Protein AF-A0A9P0AH12-F1 (afdb_monomer)

Nearest PDB structures (foldseek):
  1prx-assembly1_A  TM=8.964E-01  e=7.691E-25  Homo sapiens
  7kuu-assembly1_B  TM=9.423E-01  e=8.073E-22  Pseudomonas aeruginosa UCBPP-PA14
  5ykj-assembly1_A  TM=9.014E-01  e=8.568E-22  Saccharomyces cerevisiae S288C
  5ovq-assembly1_L  TM=7.777E-01  e=2.124E-20  Aquifex aeolicus VF5
  6q5v-assembly1_A  TM=8.532E-01  e=6.295E-19  Saccharolobus islandicus REY15A

Sequence (276 aa):
MRLEAIIPDFPANTTHGPINFYDFAGDSWVVLFSHPADFTPVCTTELGRMAVHLPEFEKRNVKLLALSCDKLETHTDWVNLLGSELPHKISAVDTPRARGKTPVVGGVNMLHKMIVDVMLCRVRRINNAFYFSNKDIKSYCQDIPGEFPYPIISDESRELAVKLDMLNEADRENPDTAMTVRALYVISPDKRLRLSMVYPTSTGRNVDELLRVIDSLQLHDRLKVIATPANWVPGDKVMILPTVTDEQIQELFPEGAVDSVSMPSGKCYVRTTTKY

Solvent-accessible surface area (backbone atoms only — not comparable to full-atom values): 16500 Å² total; per-residue (Å²): 118,59,76,69,39,68,60,76,75,47,77,45,48,30,69,78,46,76,42,42,48,58,74,71,39,47,85,25,27,33,40,42,32,34,33,50,51,81,100,35,74,64,47,40,53,50,56,33,53,52,51,57,43,40,68,66,35,49,79,67,48,34,45,64,36,39,34,30,47,48,51,56,67,57,52,36,44,39,48,40,64,89,78,78,85,73,96,71,92,76,82,82,80,89,79,86,84,84,87,82,88,82,88,90,83,88,88,89,55,88,71,58,54,59,57,47,51,61,50,48,68,65,62,77,70,77,82,68,87,71,73,76,74,50,39,55,31,48,72,73,34,71,75,48,74,87,58,67,84,59,40,40,34,35,31,66,82,39,58,60,40,60,76,57,59,28,45,38,84,92,33,62,88,38,84,91,70,46,38,30,27,35,28,36,37,37,26,41,47,87,37,22,29,73,44,78,47,78,34,58,86,90,50,79,84,60,67,67,58,52,53,47,51,50,53,48,54,55,48,30,72,75,41,76,59,43,44,74,50,90,92,55,53,96,84,52,62,30,32,42,41,76,88,62,50,73,68,56,45,63,76,74,34,63,90,88,46,65,50,74,43,78,41,99,84,75,48,72,58,5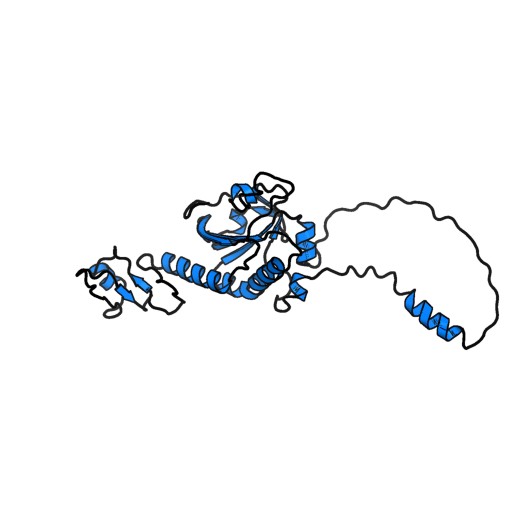4,30,33,33,71,78,125

Foldseek 3Di:
DDFQDFDDWDWFQKLVGIDTPLVVCAQAKEKEWEAFDFPDDLVLVQLLVCLLCVVLCVVLRYAYEYEKQDDNVSVCLRQPDDDDPDPDDDDDDDDDDDDDDDDDDDDDDPVVVVVVCVVVVVVVPPPPPPPPSNNPSCVVNVSRPDGSDHIYTHNNVCPSVVVVVQWDPVCSPPSVNTIGFGKIFTAGSSRTGRDIDTDGNPDHDDVVVVSQVSCQSVVCVVPVQWHADPPDGQQDKIFGAQPQDPVNCPVPDPPPQKDWDQDPVRDTRRIIGSGD

Organism: Bemisia tabaci (NCBI:txid7038)

Structure (mmCIF, N/CA/C/O backbone):
data_AF-A0A9P0AH12-F1
#
_entry.id   AF-A0A9P0AH12-F1
#
loop_
_atom_site.group_PDB
_atom_site.id
_atom_site.type_symbol
_atom_site.label_atom_id
_atom_site.label_alt_id
_atom_site.label_comp_id
_atom_site.label_asym_id
_atom_site.label_entity_id
_atom_site.label_seq_id
_atom_site.pdbx_PDB_ins_code
_atom_site.Cartn_x
_atom_site.Cartn_y
_atom_site.Cartn_z
_atom_site.occupancy
_atom_site.B_iso_or_equiv
_atom_site.auth_seq_id
_atom_site.auth_comp_id
_atom_site.auth_asym_id
_atom_site.auth_atom_id
_atom_site.pdbx_PDB_model_num
ATOM 1 N N . MET A 1 1 ? -4.262 8.622 -9.187 1.00 86.06 1 MET A N 1
ATOM 2 C CA . MET A 1 1 ? -5.498 7.868 -8.792 1.00 86.06 1 MET A CA 1
ATOM 3 C C . MET A 1 1 ? -6.127 8.422 -7.504 1.00 86.06 1 MET A C 1
ATOM 5 O O . MET A 1 1 ? -5.416 9.025 -6.712 1.00 86.06 1 MET A O 1
ATOM 9 N N . ARG A 1 2 ? -7.443 8.247 -7.273 1.00 93.62 2 ARG A N 1
ATOM 10 C CA . ARG A 1 2 ? -8.143 8.719 -6.048 1.00 93.62 2 ARG A CA 1
ATOM 11 C C . ARG A 1 2 ? -8.411 7.573 -5.066 1.00 93.62 2 ARG A C 1
ATOM 13 O O . ARG A 1 2 ? -8.631 6.450 -5.508 1.00 93.62 2 ARG A O 1
ATOM 20 N N . LEU A 1 3 ? -8.440 7.867 -3.763 1.00 96.00 3 LEU A N 1
ATOM 21 C CA . LEU A 1 3 ? -8.823 6.891 -2.733 1.00 96.00 3 LEU A CA 1
ATOM 22 C C . LEU A 1 3 ? -10.212 6.300 -3.012 1.00 96.00 3 LEU A C 1
ATOM 24 O O . LEU A 1 3 ? -11.079 6.973 -3.571 1.00 96.00 3 LEU A O 1
ATOM 28 N N . GLU A 1 4 ? -10.391 5.038 -2.630 1.00 96.12 4 GLU A N 1
ATOM 29 C CA . GLU A 1 4 ? -11.584 4.205 -2.834 1.00 96.12 4 GLU A CA 1
ATOM 30 C C . GLU A 1 4 ? -11.935 3.897 -4.301 1.00 96.12 4 GLU A C 1
ATOM 32 O O . GLU A 1 4 ? -12.879 3.143 -4.571 1.00 96.12 4 GLU A O 1
ATOM 37 N N . ALA A 1 5 ? -11.161 4.413 -5.264 1.00 97.44 5 ALA A N 1
ATOM 38 C CA . ALA A 1 5 ? -11.272 4.009 -6.658 1.00 97.44 5 ALA A CA 1
ATOM 39 C C . ALA A 1 5 ? -10.910 2.527 -6.809 1.00 97.44 5 ALA A C 1
ATOM 41 O O . ALA A 1 5 ? -9.953 2.041 -6.203 1.00 97.44 5 ALA A O 1
ATOM 42 N N . ILE A 1 6 ? -11.670 1.821 -7.645 1.00 97.62 6 ILE A N 1
ATOM 43 C CA . ILE A 1 6 ? -11.373 0.435 -8.003 1.00 97.62 6 ILE A CA 1
ATOM 44 C C . ILE A 1 6 ? -10.182 0.446 -8.959 1.00 97.62 6 ILE A C 1
ATOM 46 O O . ILE A 1 6 ? -10.214 1.113 -9.996 1.00 97.62 6 ILE A O 1
ATOM 50 N N . ILE A 1 7 ? -9.132 -0.289 -8.605 1.00 97.25 7 ILE A N 1
ATOM 51 C CA . ILE A 1 7 ? -7.998 -0.532 -9.485 1.00 97.25 7 ILE A CA 1
ATOM 52 C C . ILE A 1 7 ? -8.497 -1.409 -10.634 1.00 97.25 7 ILE A C 1
ATOM 54 O O . ILE A 1 7 ? -9.089 -2.460 -10.376 1.00 97.25 7 ILE A O 1
ATOM 58 N N . PRO A 1 8 ? -8.320 -0.983 -11.893 1.00 96.31 8 PRO A N 1
ATOM 59 C CA . PRO A 1 8 ? -8.768 -1.766 -13.032 1.00 96.31 8 PRO A CA 1
ATOM 60 C C . PRO A 1 8 ? -8.006 -3.088 -13.077 1.00 96.31 8 PRO A C 1
ATOM 62 O O . PRO A 1 8 ? -6.823 -3.121 -12.751 1.00 96.31 8 PRO A O 1
ATOM 65 N N . ASP A 1 9 ? -8.662 -4.156 -13.519 1.00 97.81 9 ASP A N 1
ATOM 66 C CA . ASP A 1 9 ? -7.934 -5.375 -13.850 1.00 97.81 9 ASP A CA 1
ATOM 67 C C . ASP A 1 9 ? -7.037 -5.128 -15.074 1.00 97.81 9 ASP A C 1
ATOM 69 O O . ASP A 1 9 ? -7.343 -4.294 -15.944 1.00 97.81 9 ASP A O 1
ATOM 73 N N . PHE A 1 10 ? -5.899 -5.809 -15.113 1.00 97.75 10 PHE A N 1
ATOM 74 C CA . PHE A 1 10 ? -4.948 -5.709 -16.211 1.00 97.75 10 PHE A CA 1
ATOM 75 C C . PHE A 1 10 ? -4.096 -6.976 -16.331 1.00 97.75 10 PHE A C 1
ATOM 77 O O . PHE A 1 10 ? -3.691 -7.537 -15.309 1.00 97.75 10 PHE A O 1
ATOM 84 N N . PRO A 1 11 ? -3.778 -7.400 -17.566 1.00 97.81 11 PRO A N 1
ATOM 85 C CA . PRO A 1 11 ? -2.718 -8.363 -17.799 1.00 97.81 11 PRO A CA 1
ATOM 86 C C . PRO A 1 11 ? -1.350 -7.678 -17.671 1.00 97.81 11 PRO A C 1
ATOM 88 O O . PRO A 1 11 ? -1.192 -6.519 -18.055 1.00 97.81 11 PRO A O 1
ATOM 91 N N . ALA A 1 12 ? -0.349 -8.393 -17.163 1.00 96.94 12 ALA A N 1
ATOM 92 C CA . ALA A 1 12 ? 1.031 -7.917 -17.113 1.00 96.94 12 ALA A CA 1
ATOM 93 C C . ALA A 1 12 ? 2.027 -9.076 -17.211 1.00 96.94 12 ALA A C 1
ATOM 95 O O . ALA A 1 12 ? 1.809 -10.146 -16.641 1.00 96.94 12 ALA A O 1
ATOM 96 N N . ASN A 1 13 ? 3.150 -8.845 -17.891 1.00 97.62 13 ASN A N 1
ATOM 97 C CA . ASN A 1 13 ? 4.291 -9.754 -17.850 1.00 97.62 13 ASN A CA 1
ATOM 98 C C . ASN A 1 13 ? 5.149 -9.427 -16.629 1.00 97.62 13 ASN A C 1
ATOM 100 O O . ASN A 1 13 ? 5.475 -8.262 -16.394 1.00 97.62 13 ASN A O 1
ATOM 104 N N . THR A 1 14 ? 5.528 -10.449 -15.861 1.00 97.56 14 THR A N 1
ATOM 105 C CA . THR A 1 14 ? 6.353 -10.272 -14.662 1.00 97.56 14 THR A CA 1
ATOM 106 C C . THR A 1 14 ? 7.517 -11.247 -14.624 1.00 97.56 14 THR A C 1
ATOM 108 O O . THR A 1 14 ? 7.515 -12.264 -15.320 1.00 97.56 14 THR A O 1
ATOM 111 N N . THR A 1 15 ? 8.486 -10.982 -13.749 1.00 94.94 15 THR A N 1
ATOM 112 C CA . THR A 1 15 ? 9.601 -11.904 -13.467 1.00 94.94 15 THR A CA 1
ATOM 113 C C . THR A 1 15 ? 9.152 -13.293 -12.998 1.00 94.94 15 THR A C 1
ATOM 115 O O . THR A 1 15 ? 9.929 -14.235 -13.081 1.00 94.94 15 THR A O 1
ATOM 118 N N . HIS A 1 16 ? 7.909 -13.449 -12.530 1.00 94.25 16 HIS A N 1
ATOM 119 C CA . HIS A 1 16 ? 7.338 -14.730 -12.090 1.00 94.25 16 HIS A CA 1
ATOM 120 C C . HIS A 1 16 ? 6.346 -15.318 -13.113 1.00 94.25 16 HIS A C 1
ATOM 122 O O . HIS A 1 16 ? 5.578 -16.223 -12.792 1.00 94.25 16 HIS A O 1
ATOM 128 N N . GLY A 1 17 ? 6.354 -14.809 -14.348 1.00 95.44 17 GLY A N 1
ATOM 129 C CA . GLY A 1 17 ? 5.416 -15.177 -15.407 1.00 95.44 17 GLY A CA 1
ATOM 130 C C . GLY A 1 17 ? 4.282 -14.160 -15.597 1.00 95.44 17 GLY A C 1
ATOM 131 O O . GLY A 1 17 ? 4.208 -13.152 -14.885 1.00 95.44 17 GLY A O 1
ATOM 132 N N . PRO A 1 18 ? 3.416 -14.373 -16.600 1.00 97.31 18 PRO A N 1
ATOM 133 C CA . PRO A 1 18 ? 2.286 -13.492 -16.868 1.00 97.31 18 PRO A CA 1
ATOM 134 C C . PRO A 1 18 ? 1.220 -13.598 -15.770 1.00 97.31 18 PRO A C 1
ATOM 136 O O . PRO A 1 18 ? 0.948 -14.685 -15.259 1.00 97.31 18 PRO A O 1
ATOM 139 N N . ILE A 1 19 ? 0.584 -12.473 -15.444 1.00 98.00 19 ILE A N 1
ATOM 140 C CA . ILE A 1 19 ? -0.503 -12.383 -14.461 1.00 98.00 19 ILE A CA 1
ATOM 141 C C . ILE A 1 19 ? -1.690 -11.600 -15.029 1.00 98.00 19 ILE A C 1
ATOM 143 O O . ILE A 1 19 ? -1.499 -10.719 -15.864 1.00 98.00 19 ILE A O 1
ATOM 147 N N . ASN A 1 20 ? -2.892 -11.860 -14.508 1.00 98.38 20 ASN A N 1
ATOM 148 C CA . ASN A 1 20 ? -3.944 -10.845 -14.412 1.00 98.38 20 ASN A CA 1
ATOM 149 C C . ASN A 1 20 ? -3.954 -10.303 -12.983 1.00 98.38 20 ASN A C 1
ATOM 151 O O . ASN A 1 20 ? -3.806 -11.071 -12.027 1.00 98.38 20 ASN A O 1
ATOM 155 N N . PHE A 1 21 ? -4.122 -8.994 -12.824 1.00 98.50 21 PHE A N 1
ATOM 156 C CA . PHE A 1 21 ? -4.032 -8.343 -11.521 1.00 98.50 21 PHE A CA 1
ATOM 157 C C . PHE A 1 21 ? -5.043 -8.901 -10.510 1.00 98.50 21 PHE A C 1
ATOM 159 O O . PHE A 1 21 ? -4.685 -9.131 -9.352 1.00 98.50 21 PHE A O 1
ATOM 166 N N . TYR A 1 22 ? -6.286 -9.159 -10.921 1.00 98.56 22 TYR A N 1
ATOM 167 C CA . TYR A 1 22 ? -7.314 -9.657 -10.001 1.00 98.56 22 TYR A CA 1
ATOM 168 C C . TYR A 1 22 ? -7.043 -11.085 -9.535 1.00 98.56 22 TYR A C 1
ATOM 170 O O . TYR A 1 22 ? -7.175 -11.349 -8.337 1.00 98.56 22 TYR A O 1
ATOM 178 N N . ASP A 1 23 ? -6.598 -11.957 -10.441 1.00 98.44 23 ASP A N 1
ATOM 179 C CA . ASP A 1 23 ? -6.199 -13.333 -10.126 1.00 98.44 23 ASP A CA 1
ATOM 180 C C . ASP A 1 23 ? -4.978 -13.350 -9.196 1.00 98.44 23 ASP A C 1
ATOM 182 O O . ASP A 1 23 ? -4.957 -14.064 -8.191 1.00 98.44 23 ASP A O 1
ATOM 186 N N . PHE A 1 24 ? -3.977 -12.509 -9.484 1.00 98.50 24 PHE A N 1
ATOM 187 C CA . PHE A 1 24 ? -2.798 -12.345 -8.634 1.00 98.50 24 PHE A CA 1
ATOM 188 C C . PHE A 1 24 ? -3.176 -11.865 -7.232 1.00 98.50 24 PHE A C 1
ATOM 190 O O . PHE A 1 24 ? -2.699 -12.421 -6.239 1.00 98.50 24 PHE A O 1
ATOM 197 N N . ALA A 1 25 ? -4.034 -10.849 -7.131 1.00 98.44 25 ALA A N 1
ATOM 198 C CA . ALA A 1 25 ? -4.469 -10.301 -5.855 1.00 98.44 25 ALA A CA 1
ATOM 199 C C . ALA A 1 25 ? -5.272 -11.337 -5.050 1.00 98.44 25 ALA A C 1
ATOM 201 O O . ALA A 1 25 ? -4.949 -11.595 -3.887 1.00 98.44 25 ALA A O 1
ATOM 202 N N . GLY A 1 26 ? -6.267 -11.986 -5.665 1.00 98.25 26 GLY A N 1
ATOM 203 C CA . GLY A 1 26 ? -7.202 -12.874 -4.968 1.00 98.25 26 GLY A CA 1
ATOM 204 C C . GLY A 1 26 ? -7.881 -12.154 -3.798 1.00 98.25 26 GLY A C 1
ATOM 205 O O . GLY A 1 26 ? -8.283 -10.997 -3.940 1.00 98.25 26 GLY A O 1
ATOM 206 N N . ASP A 1 27 ? -7.935 -12.806 -2.636 1.00 97.94 27 ASP A N 1
ATOM 207 C CA . ASP A 1 27 ? -8.468 -12.238 -1.384 1.00 97.94 27 ASP A CA 1
ATOM 208 C C . ASP A 1 27 ? -7.391 -11.556 -0.513 1.00 97.94 27 ASP A C 1
ATOM 210 O O . ASP A 1 27 ? -7.612 -11.257 0.665 1.00 97.94 27 ASP A O 1
ATOM 214 N N . SER A 1 28 ? -6.198 -11.326 -1.065 1.00 98.56 28 SER A N 1
ATOM 215 C CA . SER A 1 28 ? -5.107 -10.634 -0.378 1.00 98.56 28 SER A CA 1
ATOM 216 C C . SER A 1 28 ? -5.163 -9.128 -0.612 1.00 98.56 28 SER A C 1
ATOM 218 O O . SER A 1 28 ? -5.642 -8.640 -1.637 1.00 98.56 28 SER A O 1
ATOM 220 N N . TRP A 1 29 ? -4.607 -8.382 0.336 1.00 98.81 29 TRP A N 1
ATOM 221 C CA . TRP A 1 29 ? -4.177 -7.013 0.082 1.00 98.81 29 TRP A CA 1
ATOM 222 C C . TRP A 1 29 ? -2.998 -7.021 -0.891 1.00 98.81 29 TRP A C 1
ATOM 224 O O . TRP A 1 29 ? -2.224 -7.979 -0.927 1.00 98.81 29 TRP A O 1
ATOM 234 N N . VAL A 1 30 ? -2.822 -5.945 -1.654 1.00 98.81 30 VAL A N 1
ATOM 235 C CA . VAL A 1 30 ? -1.674 -5.782 -2.552 1.00 98.81 30 VAL A CA 1
ATOM 236 C C . VAL A 1 30 ? -1.012 -4.436 -2.311 1.00 98.81 30 VAL A C 1
ATOM 238 O O . VAL A 1 30 ? -1.672 -3.400 -2.328 1.00 98.81 30 VAL A O 1
ATOM 241 N N . VAL A 1 31 ? 0.304 -4.444 -2.128 1.00 98.75 31 VAL A N 1
ATOM 242 C CA . VAL A 1 31 ? 1.132 -3.250 -2.291 1.00 98.75 31 VAL A CA 1
ATOM 243 C C . VAL A 1 31 ? 1.699 -3.282 -3.702 1.00 98.75 31 VAL A C 1
ATOM 245 O O . VAL A 1 31 ? 2.608 -4.059 -3.994 1.00 98.75 31 VAL A O 1
ATOM 248 N N . LEU A 1 32 ? 1.153 -2.431 -4.565 1.00 98.56 32 LEU A N 1
ATOM 249 C CA . LEU A 1 32 ? 1.677 -2.183 -5.903 1.00 98.56 32 LEU A CA 1
ATOM 250 C C . LEU A 1 32 ? 2.574 -0.950 -5.846 1.00 98.56 32 LEU A C 1
ATOM 252 O O . LEU A 1 32 ? 2.118 0.122 -5.450 1.00 98.56 32 LEU A O 1
ATOM 256 N N . PHE A 1 33 ? 3.838 -1.074 -6.230 1.00 98.19 33 PHE A N 1
ATOM 257 C CA . PHE A 1 33 ? 4.780 0.033 -6.130 1.00 98.19 33 PHE A CA 1
ATOM 258 C C . PHE A 1 33 ? 5.700 0.111 -7.340 1.00 98.19 33 PHE A C 1
ATOM 260 O O . PHE A 1 33 ? 6.197 -0.902 -7.818 1.00 98.19 33 PHE A O 1
ATOM 267 N N . SER A 1 34 ? 5.954 1.325 -7.817 1.00 97.12 34 SER A N 1
ATOM 268 C CA . SER A 1 34 ? 6.846 1.552 -8.945 1.00 97.12 34 SER A CA 1
ATOM 269 C C . SER A 1 34 ? 8.250 1.953 -8.502 1.00 97.12 34 SER A C 1
ATOM 271 O O . SER A 1 34 ? 8.461 2.452 -7.384 1.00 97.12 34 SER A O 1
ATOM 273 N N . HIS A 1 35 ? 9.232 1.753 -9.374 1.00 94.81 35 HIS A N 1
ATOM 274 C CA . HIS A 1 35 ? 10.587 2.286 -9.237 1.00 94.81 35 HIS A CA 1
ATOM 275 C C . HIS A 1 35 ? 11.052 2.898 -10.567 1.00 94.81 35 HIS A C 1
ATOM 277 O O . HIS A 1 35 ? 10.630 2.430 -11.616 1.00 94.81 35 HIS A O 1
ATOM 283 N N . PRO A 1 36 ? 11.884 3.956 -10.568 1.00 91.38 36 PRO A N 1
ATOM 284 C CA . PRO A 1 36 ? 12.234 4.643 -11.813 1.00 91.38 36 PRO A CA 1
ATOM 285 C C . PRO A 1 36 ? 12.937 3.785 -12.867 1.00 91.38 36 PRO A C 1
ATOM 287 O O . PRO A 1 36 ? 12.550 3.841 -14.028 1.00 91.38 36 PRO A O 1
ATOM 290 N N . ALA A 1 37 ? 13.968 3.039 -12.469 1.00 91.62 37 ALA A N 1
ATOM 291 C CA . ALA A 1 37 ? 14.727 2.165 -13.359 1.00 91.62 37 ALA A CA 1
ATOM 292 C C . ALA A 1 37 ? 15.453 1.064 -12.587 1.00 91.62 37 ALA A C 1
ATOM 294 O O . ALA A 1 37 ? 15.896 1.284 -11.447 1.00 91.62 37 ALA A O 1
ATOM 295 N N . ASP A 1 38 ? 15.632 -0.075 -13.245 1.00 91.88 38 ASP A N 1
ATOM 296 C CA . ASP A 1 38 ? 16.568 -1.128 -12.851 1.00 91.88 38 ASP A CA 1
ATOM 297 C C . ASP A 1 38 ? 18.014 -0.605 -12.771 1.00 91.88 38 ASP A C 1
ATOM 299 O O . ASP A 1 38 ? 18.355 0.448 -13.312 1.00 91.88 38 ASP A O 1
ATOM 303 N N . PHE A 1 39 ? 18.892 -1.340 -12.078 1.00 88.69 39 PHE A N 1
ATOM 304 C CA . PHE A 1 39 ? 20.322 -1.005 -11.944 1.00 88.69 39 PHE A CA 1
ATOM 305 C C . PHE A 1 39 ? 20.612 0.401 -11.378 1.00 88.69 39 PHE A C 1
ATOM 307 O O . PHE A 1 39 ? 21.674 0.979 -11.615 1.00 88.69 39 PHE A O 1
ATOM 314 N N . THR A 1 40 ? 19.697 0.954 -10.574 1.00 85.88 40 THR A N 1
ATOM 315 C CA . THR A 1 40 ? 19.887 2.242 -9.888 1.00 85.88 40 THR A CA 1
ATOM 316 C C . THR A 1 40 ? 19.975 2.066 -8.366 1.00 85.88 40 THR A C 1
ATOM 318 O O . THR A 1 40 ? 19.265 1.242 -7.786 1.00 85.88 40 THR A O 1
ATOM 321 N N . PRO A 1 41 ? 20.826 2.845 -7.666 1.00 86.50 41 PRO A N 1
ATOM 322 C CA . PRO A 1 41 ? 21.229 2.534 -6.293 1.00 86.50 41 PRO A CA 1
ATOM 323 C C . PRO A 1 41 ? 20.064 2.544 -5.298 1.00 86.50 41 PRO A C 1
ATOM 325 O O . PRO A 1 41 ? 19.919 1.611 -4.515 1.00 86.50 41 PRO A O 1
ATOM 328 N N . VAL A 1 42 ? 19.208 3.569 -5.342 1.00 89.50 42 VAL A N 1
ATOM 329 C CA . VAL A 1 42 ? 18.068 3.689 -4.416 1.00 89.50 42 VAL A CA 1
ATOM 330 C C . VAL A 1 42 ? 17.006 2.622 -4.701 1.00 89.50 42 VAL A C 1
ATOM 332 O O . VAL A 1 42 ? 16.396 2.107 -3.775 1.00 89.50 42 VAL A O 1
ATOM 335 N N . CYS A 1 43 ? 16.792 2.241 -5.963 1.00 91.38 43 CYS A N 1
ATOM 336 C CA . CYS A 1 43 ? 15.841 1.177 -6.292 1.00 91.38 43 CYS A CA 1
ATOM 337 C C . CYS A 1 43 ? 16.328 -0.179 -5.765 1.00 91.38 43 CYS A C 1
ATOM 339 O O . CYS A 1 43 ? 15.538 -0.923 -5.189 1.00 91.38 43 CYS A O 1
ATOM 341 N N . THR A 1 44 ? 17.633 -0.462 -5.871 1.00 89.69 44 THR A N 1
ATOM 342 C CA . THR A 1 44 ? 18.247 -1.682 -5.319 1.00 89.69 44 THR A CA 1
ATOM 343 C C . THR A 1 44 ? 18.024 -1.779 -3.813 1.00 89.69 44 THR A C 1
ATOM 345 O O . THR A 1 44 ? 17.646 -2.842 -3.316 1.00 89.69 44 THR A O 1
ATOM 348 N N . THR A 1 45 ? 18.211 -0.676 -3.077 1.00 90.38 45 THR A N 1
ATOM 349 C CA . THR A 1 45 ? 18.006 -0.678 -1.621 1.00 90.38 45 THR A CA 1
ATOM 350 C C . THR A 1 45 ? 16.536 -0.855 -1.245 1.00 90.38 45 THR A C 1
ATOM 352 O O . THR A 1 45 ? 16.233 -1.595 -0.312 1.00 90.38 45 THR A O 1
ATOM 355 N N . GLU A 1 46 ? 15.613 -0.228 -1.977 1.00 91.69 46 GLU A N 1
ATOM 356 C CA . GLU A 1 46 ? 14.175 -0.317 -1.711 1.00 91.69 46 GLU A CA 1
ATOM 357 C C . GLU A 1 46 ? 13.614 -1.712 -1.976 1.00 91.69 46 GLU A C 1
ATOM 359 O O . GLU A 1 46 ? 12.968 -2.282 -1.095 1.00 91.69 46 GLU A O 1
ATOM 364 N N . LEU A 1 47 ? 13.876 -2.282 -3.157 1.00 93.50 47 LEU A N 1
ATOM 365 C CA . LEU A 1 47 ? 13.378 -3.615 -3.493 1.00 93.50 47 LEU A CA 1
ATOM 366 C C . LEU A 1 47 ? 13.972 -4.668 -2.554 1.00 93.50 47 LEU A C 1
ATOM 368 O O . LEU A 1 47 ? 13.256 -5.547 -2.068 1.00 93.50 47 LEU A O 1
ATOM 372 N N . GLY A 1 48 ? 15.262 -4.544 -2.237 1.00 91.44 48 GLY A N 1
ATOM 373 C CA . GLY A 1 48 ? 15.914 -5.421 -1.277 1.00 91.44 48 GLY A CA 1
ATOM 374 C C . GLY A 1 48 ? 15.320 -5.305 0.129 1.00 91.44 48 GLY A C 1
ATOM 375 O O . GLY A 1 48 ? 15.023 -6.323 0.754 1.00 91.44 48 GLY A O 1
ATOM 376 N N . ARG A 1 49 ? 15.046 -4.086 0.618 1.00 92.75 49 ARG A N 1
ATOM 377 C CA . ARG A 1 49 ? 14.412 -3.884 1.932 1.00 92.75 49 ARG A CA 1
ATOM 378 C C . ARG A 1 49 ? 13.000 -4.467 1.977 1.00 92.75 49 ARG A C 1
ATOM 380 O O . ARG A 1 49 ? 12.679 -5.142 2.952 1.00 92.75 49 ARG A O 1
ATOM 387 N N . MET A 1 50 ? 12.194 -4.263 0.933 1.00 94.50 50 MET A N 1
ATOM 388 C CA . MET A 1 50 ? 10.868 -4.884 0.804 1.00 94.50 50 MET A CA 1
ATOM 389 C C . MET A 1 50 ? 10.960 -6.416 0.813 1.00 94.50 50 MET A C 1
ATOM 391 O O . MET A 1 50 ? 10.175 -7.065 1.494 1.00 94.50 50 MET A O 1
ATOM 395 N N . ALA A 1 51 ? 11.950 -6.996 0.123 1.00 93.44 51 ALA A N 1
ATOM 396 C CA . ALA A 1 51 ? 12.147 -8.446 0.059 1.00 93.44 51 ALA A CA 1
ATOM 397 C C . ALA A 1 51 ? 12.505 -9.042 1.425 1.00 93.44 51 ALA A C 1
ATOM 399 O O . ALA A 1 51 ? 11.939 -10.056 1.819 1.00 93.44 51 ALA A O 1
ATOM 400 N N . VAL A 1 52 ? 13.377 -8.375 2.186 1.00 91.81 52 VAL A N 1
ATOM 401 C CA . VAL A 1 52 ? 13.707 -8.772 3.566 1.00 91.81 52 VAL A CA 1
ATOM 402 C C . VAL A 1 52 ? 12.479 -8.710 4.486 1.00 91.81 52 VAL A C 1
ATOM 404 O O . VAL A 1 52 ? 12.344 -9.537 5.383 1.00 91.81 52 VAL A O 1
ATOM 407 N N . HIS A 1 53 ? 11.564 -7.761 4.258 1.00 94.56 53 HIS A N 1
ATOM 408 C CA . HIS A 1 53 ? 10.348 -7.591 5.068 1.00 94.56 53 HIS A CA 1
ATOM 409 C C . HIS A 1 53 ? 9.152 -8.387 4.537 1.00 94.56 53 HIS A C 1
ATOM 411 O O . HIS A 1 53 ? 8.088 -8.320 5.149 1.00 94.56 53 HIS A O 1
ATOM 417 N N . LEU A 1 54 ? 9.293 -9.158 3.450 1.00 95.06 54 LEU A N 1
ATOM 418 C CA . LEU A 1 54 ? 8.189 -9.932 2.873 1.00 95.06 54 LEU A CA 1
ATOM 419 C C . LEU A 1 54 ? 7.430 -10.775 3.917 1.00 95.06 54 LEU A C 1
ATOM 421 O O . LEU A 1 54 ? 6.201 -10.687 3.924 1.00 95.06 54 LEU A O 1
ATOM 425 N N . PRO A 1 55 ? 8.087 -11.479 4.865 1.00 95.94 55 PRO A N 1
ATOM 426 C CA . PRO A 1 55 ? 7.369 -12.231 5.895 1.00 95.94 55 PRO A CA 1
ATOM 427 C C . PRO A 1 55 ? 6.433 -11.370 6.760 1.00 95.94 55 PRO A C 1
ATOM 429 O O . PRO A 1 55 ? 5.410 -11.853 7.242 1.00 95.94 55 PRO A O 1
ATOM 432 N N . GLU A 1 56 ? 6.744 -10.086 6.965 1.00 97.50 56 GLU A N 1
ATOM 433 C CA . GLU A 1 56 ? 5.874 -9.158 7.697 1.00 97.50 56 GLU A CA 1
ATOM 434 C C . GLU A 1 56 ? 4.639 -8.747 6.889 1.00 97.50 56 GLU A C 1
ATOM 436 O O . GLU A 1 56 ? 3.564 -8.564 7.468 1.00 97.50 56 GLU A O 1
ATOM 441 N N . PHE A 1 57 ? 4.760 -8.647 5.564 1.00 98.38 57 PHE A N 1
ATOM 442 C CA . PHE A 1 57 ? 3.618 -8.440 4.670 1.00 98.38 57 PHE A CA 1
ATOM 443 C C . PHE A 1 57 ? 2.737 -9.692 4.597 1.00 98.38 57 PHE A C 1
ATOM 445 O O . PHE A 1 57 ? 1.515 -9.598 4.721 1.00 98.38 57 PHE A O 1
ATOM 452 N N . GLU A 1 58 ? 3.340 -10.876 4.494 1.00 97.62 58 GLU A N 1
ATOM 453 C CA . GLU A 1 58 ? 2.616 -12.151 4.442 1.00 97.62 58 GLU A CA 1
ATOM 454 C C . GLU A 1 58 ? 1.794 -12.403 5.711 1.00 97.62 58 GLU A C 1
ATOM 456 O O . GLU A 1 58 ? 0.625 -12.781 5.619 1.00 97.62 58 GLU A O 1
ATOM 461 N N . LYS A 1 59 ? 2.339 -12.089 6.898 1.00 98.31 59 LYS A N 1
ATOM 462 C CA . LYS A 1 59 ? 1.597 -12.131 8.178 1.00 98.31 59 LYS A CA 1
ATOM 463 C C . LYS A 1 59 ? 0.317 -11.290 8.166 1.00 98.31 59 LYS A C 1
ATOM 465 O O . LYS A 1 59 ? -0.607 -11.573 8.924 1.00 98.31 59 LYS A O 1
ATOM 470 N N . ARG A 1 60 ? 0.263 -10.262 7.318 1.00 98.38 60 ARG A N 1
ATOM 471 C CA . ARG A 1 60 ? -0.869 -9.339 7.155 1.00 98.38 60 ARG A CA 1
ATOM 472 C C . ARG A 1 60 ? -1.754 -9.702 5.960 1.00 98.38 60 ARG A C 1
ATOM 474 O O . ARG A 1 60 ? -2.648 -8.931 5.627 1.00 98.38 60 ARG A O 1
ATOM 481 N N . ASN A 1 61 ? -1.535 -10.850 5.309 1.00 98.62 61 ASN A N 1
ATOM 482 C CA . ASN A 1 61 ? -2.195 -11.225 4.052 1.00 98.62 61 ASN A CA 1
ATOM 483 C C . ASN A 1 61 ? -2.011 -10.146 2.962 1.00 98.62 61 ASN A C 1
ATOM 485 O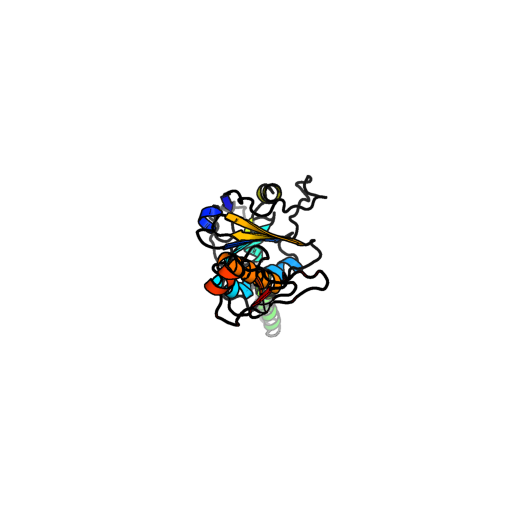 O . ASN A 1 61 ? -2.967 -9.732 2.300 1.00 98.62 61 ASN A O 1
ATOM 489 N N . VAL A 1 62 ? -0.777 -9.652 2.814 1.00 98.81 62 VAL A N 1
ATOM 490 C CA . VAL A 1 62 ? -0.395 -8.635 1.827 1.00 98.81 62 VAL A CA 1
ATOM 491 C C . VAL A 1 62 ? 0.608 -9.224 0.840 1.00 98.81 62 VAL A C 1
ATOM 493 O O . VAL A 1 62 ? 1.642 -9.755 1.235 1.00 98.81 62 VAL A O 1
ATOM 496 N N . LYS A 1 63 ? 0.320 -9.078 -0.454 1.00 98.69 63 LYS A N 1
ATOM 497 C CA . LYS A 1 63 ? 1.224 -9.406 -1.560 1.00 98.69 63 LYS A CA 1
ATOM 498 C C . LYS A 1 63 ? 1.954 -8.157 -2.036 1.00 98.69 63 LYS A C 1
ATOM 500 O O . LYS A 1 63 ? 1.381 -7.068 -2.062 1.00 98.69 63 LYS A O 1
ATOM 505 N N . LEU A 1 64 ? 3.204 -8.322 -2.451 1.00 98.56 64 LEU A N 1
ATOM 506 C CA . LEU A 1 64 ? 4.005 -7.260 -3.053 1.00 98.56 64 LEU A CA 1
ATOM 507 C C . LEU A 1 64 ? 4.028 -7.416 -4.576 1.00 98.56 64 LEU A C 1
ATOM 509 O O . LEU A 1 64 ? 4.128 -8.532 -5.083 1.00 98.56 64 LEU A O 1
ATOM 513 N N . LEU A 1 65 ? 3.941 -6.299 -5.294 1.00 98.56 65 LEU A N 1
ATOM 514 C CA . LEU A 1 65 ? 4.007 -6.242 -6.751 1.00 98.56 65 LEU A CA 1
ATOM 515 C C . LEU A 1 65 ? 4.790 -4.989 -7.154 1.00 98.56 65 LEU A C 1
ATOM 517 O O . LEU A 1 65 ? 4.343 -3.869 -6.911 1.00 98.56 65 LEU A O 1
ATOM 521 N N . ALA A 1 66 ? 5.976 -5.178 -7.723 1.00 98.12 66 ALA A N 1
ATOM 522 C CA . ALA A 1 66 ? 6.807 -4.082 -8.214 1.00 98.12 66 ALA A CA 1
ATOM 523 C C . ALA A 1 66 ? 6.494 -3.769 -9.686 1.00 98.12 66 ALA A C 1
ATOM 525 O O . ALA A 1 66 ? 5.969 -4.626 -10.396 1.00 98.12 66 ALA A O 1
ATOM 526 N N . LEU A 1 67 ? 6.830 -2.565 -10.154 1.00 97.75 67 LEU A N 1
ATOM 527 C CA . LEU A 1 67 ? 6.653 -2.140 -11.546 1.00 97.75 67 LEU A CA 1
ATOM 528 C C . LEU A 1 67 ? 7.743 -1.142 -11.966 1.00 97.75 67 LEU A C 1
ATOM 530 O O . LEU A 1 67 ? 7.995 -0.166 -11.260 1.00 97.75 67 LEU A O 1
ATOM 534 N N . SER A 1 68 ? 8.322 -1.318 -13.150 1.00 95.69 68 SER A N 1
ATOM 535 C CA . SER A 1 68 ? 8.986 -0.219 -13.865 1.00 95.69 68 SER A CA 1
ATOM 536 C C . SER A 1 68 ? 8.770 -0.341 -15.370 1.00 95.69 68 SER A C 1
ATOM 538 O O . SER A 1 68 ? 8.194 -1.311 -15.867 1.00 95.69 68 SER A O 1
ATOM 540 N N . CYS A 1 69 ? 9.217 0.676 -16.103 1.00 93.75 69 CYS A N 1
ATOM 541 C CA . CYS A 1 69 ? 9.118 0.720 -17.560 1.00 93.75 69 CYS A CA 1
ATOM 542 C C . CYS A 1 69 ? 10.272 -0.014 -18.270 1.00 93.75 69 CYS A C 1
ATOM 544 O O . CYS A 1 69 ? 10.411 0.112 -19.492 1.00 93.75 69 CYS A O 1
ATOM 546 N N . ASP A 1 70 ? 11.136 -0.713 -17.521 1.00 93.12 70 ASP A N 1
ATOM 547 C CA . ASP A 1 70 ? 12.227 -1.500 -18.096 1.00 93.12 70 ASP A CA 1
ATOM 548 C C . ASP A 1 70 ? 11.718 -2.842 -18.649 1.00 93.12 70 ASP A C 1
ATOM 550 O O . ASP A 1 70 ? 10.552 -3.226 -18.500 1.00 93.12 70 ASP A O 1
ATOM 554 N N . LYS A 1 71 ? 12.607 -3.558 -19.339 1.00 93.75 71 LYS A N 1
ATOM 555 C CA . LYS A 1 71 ? 12.272 -4.820 -20.001 1.00 93.75 71 LYS A CA 1
ATOM 556 C C . LYS A 1 71 ? 12.252 -5.971 -19.007 1.00 93.75 71 LYS A C 1
ATOM 558 O O . LYS A 1 71 ? 13.003 -6.001 -18.038 1.00 93.75 71 LYS A O 1
ATOM 563 N N . LEU A 1 72 ? 11.489 -7.012 -19.316 1.00 93.56 72 LEU A N 1
ATOM 564 C CA . LEU A 1 72 ? 11.452 -8.205 -18.469 1.00 93.56 72 LEU A CA 1
ATOM 565 C C . LEU A 1 72 ? 12.836 -8.867 -18.302 1.00 93.56 72 LEU A C 1
ATOM 567 O O . LEU A 1 72 ? 13.166 -9.369 -17.225 1.00 93.56 72 LEU A O 1
ATOM 571 N N . GLU A 1 73 ? 13.652 -8.851 -19.359 1.00 90.81 73 GLU A N 1
ATOM 572 C CA . GLU A 1 73 ? 15.028 -9.363 -19.333 1.00 90.81 73 GLU A CA 1
ATOM 573 C C . GLU A 1 73 ? 15.899 -8.576 -18.345 1.00 90.81 73 GLU A C 1
ATOM 575 O O . GLU A 1 73 ? 16.594 -9.183 -17.534 1.00 90.81 73 GLU A O 1
ATOM 580 N N . THR A 1 74 ? 15.784 -7.241 -18.318 1.00 90.12 74 THR A N 1
ATOM 581 C CA . THR A 1 74 ? 16.576 -6.405 -17.402 1.00 90.12 74 THR A CA 1
ATOM 582 C C . THR A 1 74 ? 16.178 -6.629 -15.951 1.00 90.12 74 THR A C 1
ATOM 584 O O . THR A 1 74 ? 17.062 -6.751 -15.104 1.00 90.12 74 THR A O 1
ATOM 587 N N . HIS A 1 75 ? 14.879 -6.794 -15.664 1.00 92.19 75 HIS A N 1
ATOM 588 C CA . HIS A 1 75 ? 14.433 -7.148 -14.315 1.00 92.19 75 HIS A CA 1
ATOM 589 C C . HIS A 1 75 ? 15.033 -8.481 -13.883 1.00 92.19 75 HIS A C 1
ATOM 591 O O . HIS A 1 75 ? 15.536 -8.600 -12.768 1.00 92.19 75 HIS A O 1
ATOM 597 N N . THR A 1 76 ? 14.968 -9.484 -14.764 1.00 88.06 76 THR A N 1
ATOM 598 C CA . THR A 1 76 ? 15.425 -10.851 -14.485 1.00 88.06 76 THR A CA 1
ATOM 599 C C . THR A 1 76 ? 16.921 -10.877 -14.204 1.00 88.06 76 THR A C 1
ATOM 601 O O . THR A 1 76 ? 17.334 -11.470 -13.204 1.00 88.06 76 THR A O 1
ATOM 604 N N . ASP A 1 77 ? 17.706 -10.172 -15.019 1.00 87.62 77 ASP A N 1
ATOM 605 C CA . ASP A 1 77 ? 19.145 -10.005 -14.825 1.00 87.62 77 ASP A CA 1
ATOM 606 C C . ASP A 1 77 ? 19.460 -9.288 -13.512 1.00 87.62 77 ASP A C 1
ATOM 608 O O . ASP A 1 77 ? 20.387 -9.674 -12.806 1.00 87.62 77 ASP A O 1
ATOM 612 N N . TRP A 1 78 ? 18.680 -8.270 -13.151 1.00 85.50 78 TRP A N 1
ATOM 613 C CA . TRP A 1 78 ? 18.904 -7.475 -11.946 1.00 85.50 78 TRP A CA 1
ATOM 614 C C . TRP A 1 78 ? 18.584 -8.239 -10.650 1.00 85.50 78 TRP A C 1
ATOM 616 O O . TRP A 1 78 ? 19.327 -8.156 -9.662 1.00 85.50 78 TRP A O 1
ATOM 626 N N . VAL A 1 79 ? 17.494 -9.017 -10.638 1.00 84.69 79 VAL A N 1
ATOM 627 C CA . VAL A 1 79 ? 17.078 -9.810 -9.464 1.00 84.69 79 VAL A CA 1
ATOM 628 C C . VAL A 1 79 ? 17.759 -11.175 -9.384 1.00 84.69 79 VAL A C 1
ATOM 630 O O . VAL A 1 79 ? 17.837 -11.771 -8.303 1.00 84.69 79 VAL A O 1
ATOM 633 N N . ASN A 1 80 ? 18.245 -11.679 -10.518 1.00 68.25 80 ASN A N 1
ATOM 634 C CA . ASN A 1 80 ? 18.806 -13.012 -10.691 1.00 68.25 80 ASN A CA 1
ATOM 635 C C . ASN A 1 80 ? 17.999 -14.124 -10.033 1.00 68.25 80 ASN A C 1
ATOM 637 O O . ASN A 1 80 ? 18.410 -14.770 -9.049 1.00 68.25 80 ASN A O 1
ATOM 641 N N . LEU A 1 81 ? 16.848 -14.356 -10.652 1.00 54.25 81 LEU A N 1
ATOM 642 C CA . LEU A 1 81 ? 16.214 -15.663 -10.664 1.00 54.25 81 LEU A CA 1
ATOM 643 C C . LEU A 1 81 ? 17.177 -16.632 -11.361 1.00 54.25 81 LEU A C 1
ATOM 645 O O . LEU A 1 81 ? 17.598 -16.401 -12.494 1.00 54.25 81 LEU A O 1
ATOM 649 N N . LEU A 1 82 ? 17.598 -17.687 -10.666 1.00 38.59 82 LEU A N 1
ATOM 650 C CA . LEU A 1 82 ? 18.433 -18.715 -11.277 1.00 38.59 82 LEU A CA 1
ATOM 651 C C . LEU A 1 82 ? 17.493 -19.698 -11.983 1.00 38.59 82 LEU A C 1
ATOM 653 O O . LEU A 1 82 ? 16.995 -20.621 -11.357 1.00 38.59 82 LEU A O 1
ATOM 657 N N . GLY A 1 83 ? 17.313 -19.549 -13.298 1.00 42.47 83 GLY A N 1
ATOM 658 C CA . GLY A 1 83 ? 16.859 -20.657 -14.148 1.00 42.47 83 GLY A CA 1
ATOM 659 C C . GLY A 1 83 ? 15.392 -20.667 -14.578 1.00 42.47 83 GLY A C 1
ATOM 660 O O . GLY A 1 83 ? 14.712 -21.672 -14.392 1.00 42.47 83 GLY A O 1
ATOM 661 N N . SER A 1 84 ? 14.931 -19.631 -15.280 1.00 34.56 84 SER A N 1
ATOM 662 C CA . SER A 1 84 ? 13.886 -19.841 -16.287 1.00 34.56 84 SER A CA 1
ATOM 663 C C . SER A 1 84 ? 14.551 -19.949 -17.660 1.00 34.56 84 SER A C 1
ATOM 665 O O . SER A 1 84 ? 15.189 -19.020 -18.151 1.00 34.56 84 SER A O 1
ATOM 667 N N . GLU A 1 85 ? 14.476 -21.131 -18.269 1.00 36.50 85 GLU A N 1
ATOM 668 C CA . GLU A 1 85 ? 14.799 -21.294 -19.683 1.00 36.50 85 GLU A CA 1
ATOM 669 C C . GLU A 1 85 ? 13.866 -20.381 -20.495 1.00 36.50 85 GLU A C 1
ATOM 671 O O . GLU A 1 85 ? 12.682 -20.672 -20.658 1.00 36.50 85 GLU A O 1
ATOM 676 N N . LEU A 1 86 ? 14.380 -19.259 -21.003 1.00 38.75 86 LEU A N 1
ATOM 677 C CA . LEU A 1 86 ? 13.690 -18.499 -22.042 1.00 38.75 86 LEU A CA 1
ATOM 678 C C . LEU A 1 86 ? 13.607 -19.382 -23.303 1.00 38.75 86 LEU A C 1
ATOM 680 O O . LEU A 1 86 ? 14.643 -19.866 -23.776 1.00 38.75 86 LEU A O 1
ATOM 684 N N . PRO A 1 87 ? 12.421 -19.613 -23.895 1.00 36.81 87 PRO A N 1
ATOM 685 C CA . PRO A 1 87 ? 12.285 -20.528 -25.016 1.00 36.81 87 PRO A CA 1
ATOM 686 C C . PRO A 1 87 ? 12.615 -19.822 -26.334 1.00 36.81 87 PRO A C 1
ATOM 688 O O . PRO A 1 87 ? 11.732 -19.626 -27.159 1.00 36.81 87 PRO A O 1
ATOM 691 N N . HIS A 1 88 ? 13.879 -19.472 -26.589 1.00 36.03 88 HIS A N 1
ATOM 692 C CA . HIS A 1 88 ? 14.294 -19.030 -27.927 1.00 36.03 88 HIS A CA 1
ATOM 693 C C . HIS A 1 88 ? 15.659 -19.601 -28.338 1.00 36.03 88 HIS A C 1
ATOM 695 O O . HIS A 1 88 ? 16.722 -19.065 -28.039 1.00 36.03 88 HIS A O 1
ATOM 701 N N . LYS A 1 89 ? 15.618 -20.701 -29.105 1.00 35.22 89 LYS A N 1
ATOM 702 C CA . LYS A 1 89 ? 16.735 -21.158 -29.944 1.00 35.22 89 LYS A CA 1
ATOM 703 C C . LYS A 1 89 ? 16.908 -20.188 -31.113 1.00 35.22 89 LYS A C 1
ATOM 705 O O . LYS A 1 89 ? 16.043 -20.131 -31.982 1.00 35.22 89 LYS A O 1
ATOM 710 N N . ILE A 1 90 ? 18.062 -19.533 -31.201 1.00 34.09 90 ILE A N 1
ATOM 711 C CA . ILE A 1 90 ? 18.584 -19.013 -32.470 1.00 34.09 90 ILE A CA 1
ATOM 712 C C . ILE A 1 90 ? 19.860 -19.795 -32.779 1.00 34.09 90 ILE A C 1
ATOM 714 O O . ILE A 1 90 ? 20.842 -19.744 -32.041 1.00 34.09 90 ILE A O 1
ATOM 718 N N . SER A 1 91 ? 19.814 -20.593 -33.845 1.00 31.50 91 SER A N 1
ATOM 719 C CA . SER A 1 91 ? 20.949 -21.361 -34.354 1.00 31.50 91 SER A CA 1
ATOM 720 C C . SER A 1 91 ? 22.004 -20.418 -34.929 1.00 31.50 91 SER A C 1
ATOM 722 O O . SER A 1 91 ? 21.707 -19.648 -35.843 1.00 31.50 91 SER A O 1
ATOM 724 N N . ALA A 1 92 ? 23.233 -20.498 -34.420 1.00 34.31 92 ALA A N 1
ATOM 725 C CA . ALA A 1 92 ? 24.369 -19.781 -34.981 1.00 34.31 92 ALA A CA 1
ATOM 726 C C . ALA A 1 92 ? 24.634 -20.242 -36.424 1.00 34.31 92 ALA A C 1
ATOM 728 O O . ALA A 1 92 ? 24.735 -21.436 -36.702 1.00 34.31 92 ALA A O 1
ATOM 729 N N . VAL A 1 93 ? 24.729 -19.273 -37.331 1.00 34.00 93 VAL A N 1
ATOM 730 C CA . VAL A 1 93 ? 25.121 -19.457 -38.729 1.00 34.00 93 VAL A CA 1
ATOM 731 C C . VAL A 1 93 ? 26.635 -19.676 -38.783 1.00 34.00 93 VAL A C 1
ATOM 733 O O . VAL A 1 93 ? 27.406 -18.859 -38.278 1.00 34.00 93 VAL A O 1
ATOM 736 N N . ASP A 1 94 ? 27.053 -20.784 -39.393 1.00 33.41 94 ASP A N 1
ATOM 737 C CA . ASP A 1 94 ? 28.454 -21.133 -39.629 1.00 33.41 94 ASP A CA 1
ATOM 738 C C . ASP A 1 94 ? 29.170 -20.091 -40.505 1.00 33.41 94 ASP A C 1
ATOM 740 O O . ASP A 1 94 ? 28.694 -19.718 -41.578 1.00 33.41 94 ASP A O 1
ATOM 744 N N . THR A 1 95 ? 30.380 -19.690 -40.104 1.00 29.23 95 THR A N 1
ATOM 745 C CA . THR A 1 95 ? 31.366 -19.067 -41.005 1.00 29.23 95 THR A CA 1
ATOM 746 C C . THR A 1 95 ? 32.705 -19.818 -40.947 1.00 29.23 95 THR A C 1
ATOM 748 O O . THR A 1 95 ? 33.068 -20.362 -39.899 1.00 29.23 95 THR A O 1
ATOM 751 N N . PRO A 1 96 ? 33.458 -19.927 -42.063 1.00 34.03 96 PRO A N 1
ATOM 752 C CA . PRO A 1 96 ? 34.462 -20.977 -42.226 1.00 34.03 96 PRO A CA 1
ATOM 753 C C . PRO A 1 96 ? 35.824 -20.598 -41.624 1.00 34.03 96 PRO A C 1
ATOM 755 O O . PRO A 1 96 ? 36.378 -19.537 -41.908 1.00 34.03 96 PRO A O 1
ATOM 758 N N . ARG A 1 97 ? 36.430 -21.521 -40.864 1.00 30.86 97 ARG A N 1
ATOM 759 C CA . ARG A 1 97 ? 37.825 -21.431 -40.389 1.00 30.86 97 ARG A CA 1
ATOM 760 C C . ARG A 1 97 ? 38.827 -21.637 -41.534 1.00 30.86 97 ARG A C 1
ATOM 762 O O . ARG A 1 97 ? 38.925 -22.734 -42.086 1.00 30.86 97 ARG A O 1
ATOM 769 N N . ALA A 1 98 ? 39.659 -20.631 -41.800 1.00 32.06 98 ALA A N 1
ATOM 770 C CA . ALA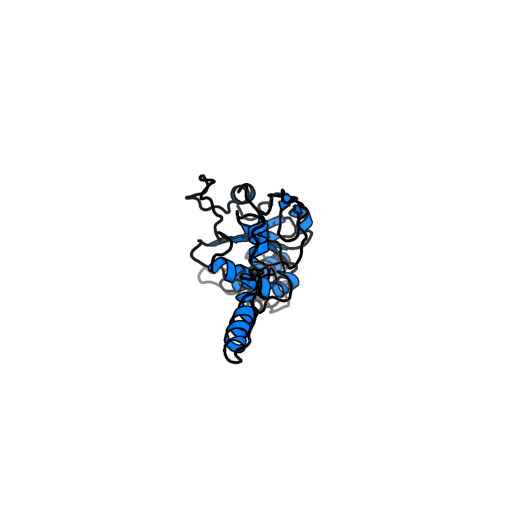 A 1 98 ? 40.888 -20.780 -42.577 1.00 32.06 98 ALA A CA 1
ATOM 771 C C . ALA A 1 98 ? 41.972 -21.509 -41.751 1.00 32.06 98 ALA A C 1
ATOM 773 O O . ALA A 1 98 ? 42.223 -21.175 -40.593 1.00 32.06 98 ALA A O 1
ATOM 774 N N . ARG A 1 99 ? 42.608 -22.529 -42.345 1.00 34.12 99 ARG A N 1
ATOM 775 C CA . ARG A 1 99 ? 43.707 -23.320 -41.760 1.00 34.12 99 ARG A CA 1
ATOM 776 C C . ARG A 1 99 ? 45.066 -22.723 -42.142 1.00 34.12 99 ARG A C 1
ATOM 778 O O . ARG A 1 99 ? 45.376 -22.647 -43.326 1.00 34.12 99 ARG A O 1
ATOM 785 N N . GLY A 1 100 ? 45.902 -22.420 -41.149 1.00 30.20 100 GLY A N 1
ATOM 786 C CA . GLY A 1 100 ? 47.332 -22.127 -41.307 1.00 30.20 100 GLY A CA 1
ATOM 787 C C . GLY A 1 100 ? 48.168 -23.006 -40.371 1.00 30.20 100 GLY A C 1
ATOM 788 O O . GLY A 1 100 ? 47.858 -23.114 -39.190 1.00 30.20 100 GLY A O 1
ATOM 789 N N . LYS A 1 101 ? 49.177 -23.686 -40.926 1.00 36.53 101 LYS A N 1
ATOM 790 C CA . LYS A 1 101 ? 50.059 -24.676 -40.280 1.00 36.53 101 LYS A CA 1
ATOM 791 C C . LYS A 1 101 ? 51.243 -23.996 -39.575 1.00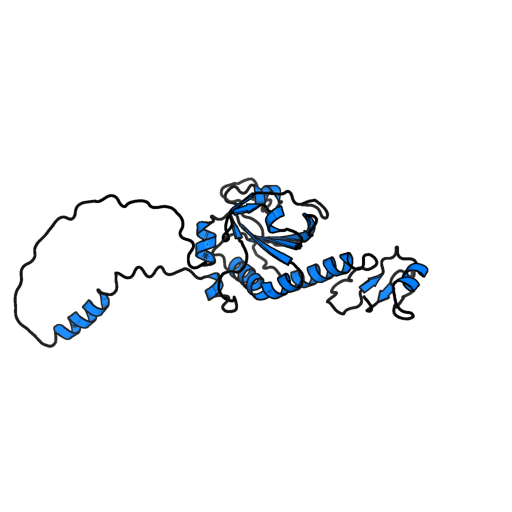 36.53 101 LYS A C 1
ATOM 793 O O . LYS A 1 101 ? 51.796 -23.054 -40.134 1.00 36.53 101 LYS A O 1
ATOM 798 N N . THR A 1 102 ? 51.733 -24.561 -38.469 1.00 29.02 102 THR A N 1
ATOM 799 C CA . THR A 1 102 ? 53.112 -24.339 -37.979 1.00 29.02 102 THR A CA 1
ATOM 800 C C . THR A 1 102 ? 53.789 -25.664 -37.580 1.00 29.02 102 THR A C 1
ATOM 802 O O . THR A 1 102 ? 53.097 -26.570 -37.110 1.00 29.02 102 THR A O 1
ATOM 805 N N . PRO A 1 103 ? 55.114 -25.824 -37.812 1.00 35.62 103 PRO A N 1
ATOM 806 C CA . PRO A 1 103 ? 55.843 -27.078 -37.608 1.00 35.62 103 PRO A CA 1
ATOM 807 C C . PRO A 1 103 ? 56.566 -27.163 -36.248 1.00 35.62 103 PRO A C 1
ATOM 809 O O . PRO A 1 103 ? 56.693 -26.182 -35.520 1.00 35.62 103 PRO A O 1
ATOM 812 N N . VAL A 1 104 ? 57.037 -28.373 -35.931 1.00 40.09 104 VAL A N 1
ATOM 813 C CA . VAL A 1 104 ? 57.587 -28.833 -34.642 1.00 40.09 104 VAL A CA 1
ATOM 814 C C . VAL A 1 104 ? 59.125 -28.859 -34.654 1.00 40.09 104 VAL A C 1
ATOM 816 O O . VAL A 1 104 ? 59.689 -29.475 -35.551 1.00 40.09 104 VAL A O 1
ATOM 819 N N . VAL A 1 105 ? 59.779 -28.297 -33.624 1.00 33.09 105 VAL A N 1
ATOM 820 C CA . VAL A 1 105 ? 61.158 -28.577 -33.124 1.00 33.09 105 VAL A CA 1
ATOM 821 C C . VAL A 1 105 ? 61.150 -28.140 -31.637 1.00 33.09 105 VAL A C 1
ATOM 823 O O . VAL A 1 105 ? 60.550 -27.116 -31.344 1.00 33.09 105 VAL A O 1
ATOM 826 N N . GLY A 1 106 ? 61.668 -28.790 -30.587 1.00 29.50 106 GLY A N 1
ATOM 827 C CA . GLY A 1 106 ? 62.706 -29.801 -30.387 1.00 29.50 106 GLY A CA 1
ATOM 828 C C . GLY A 1 106 ? 63.766 -29.217 -29.425 1.00 29.50 106 GLY A C 1
ATOM 829 O O . GLY A 1 106 ? 64.520 -28.351 -29.843 1.00 29.50 106 GLY A O 1
ATOM 830 N N . GLY A 1 107 ? 63.827 -29.666 -28.157 1.00 32.56 107 GLY A N 1
ATOM 831 C CA . GLY A 1 107 ? 64.934 -29.359 -27.220 1.00 32.56 107 GLY A CA 1
ATOM 832 C C . GLY A 1 107 ? 64.553 -28.578 -25.949 1.00 32.56 107 GLY A C 1
ATOM 833 O O . GLY A 1 107 ? 63.990 -27.492 -26.004 1.00 32.56 107 GLY A O 1
ATOM 834 N N . VAL A 1 108 ? 64.850 -29.162 -24.786 1.00 39.84 108 VAL A N 1
ATOM 835 C CA . VAL A 1 108 ? 64.342 -28.798 -23.452 1.00 39.84 108 VAL A CA 1
ATOM 836 C C . VAL A 1 108 ? 65.315 -27.870 -22.720 1.00 39.84 108 VAL A C 1
ATOM 838 O O . VAL A 1 108 ? 66.505 -28.160 -22.663 1.00 39.84 108 VAL A O 1
ATOM 841 N N . ASN A 1 109 ? 64.805 -26.814 -22.074 1.00 33.97 109 ASN A N 1
ATOM 842 C CA . ASN A 1 109 ? 65.515 -26.103 -21.009 1.00 33.97 109 ASN A CA 1
ATOM 843 C C . ASN A 1 109 ? 64.555 -25.886 -19.824 1.00 33.97 109 ASN A C 1
ATOM 845 O O . ASN A 1 109 ? 63.484 -25.293 -19.974 1.00 33.97 109 ASN A O 1
ATOM 849 N N . MET A 1 110 ? 64.907 -26.422 -18.653 1.00 42.41 110 MET A N 1
ATOM 850 C CA . MET A 1 110 ? 64.011 -26.633 -17.501 1.00 42.41 110 MET A CA 1
ATOM 851 C C . MET A 1 110 ? 63.536 -25.340 -16.806 1.00 42.41 110 MET A C 1
ATOM 853 O O . MET A 1 110 ? 62.656 -25.402 -15.956 1.00 42.41 110 MET A O 1
ATOM 857 N N . LEU A 1 111 ? 64.038 -24.165 -17.211 1.00 42.38 111 LEU A N 1
ATOM 858 C CA . LEU A 1 111 ? 63.534 -22.853 -16.772 1.00 42.38 111 LEU A CA 1
ATOM 859 C C . LEU A 1 111 ? 62.469 -22.241 -17.705 1.00 42.38 111 LEU A C 1
ATOM 861 O O . LEU A 1 111 ? 61.712 -21.376 -17.277 1.00 42.38 111 LEU A O 1
ATOM 865 N N . HIS A 1 112 ? 62.341 -22.713 -18.950 1.00 40.19 112 HIS A N 1
ATOM 866 C CA . HIS A 1 112 ? 61.281 -22.256 -19.864 1.00 40.19 112 HIS A CA 1
ATOM 867 C C . HIS A 1 112 ? 59.947 -22.982 -19.638 1.00 40.19 112 HIS A C 1
ATOM 869 O O . HIS A 1 112 ? 58.894 -22.462 -19.998 1.00 40.19 112 HIS A O 1
ATOM 875 N N . LYS A 1 113 ? 59.961 -24.151 -18.985 1.00 39.34 113 LYS A N 1
ATOM 876 C CA . LYS A 1 113 ? 58.740 -24.900 -18.654 1.00 39.34 113 LYS A CA 1
ATOM 877 C C . LYS A 1 113 ? 57.937 -24.243 -17.521 1.00 39.34 113 LYS A C 1
ATOM 879 O O . LYS A 1 113 ? 56.717 -24.261 -17.562 1.00 39.34 113 LYS A O 1
ATOM 884 N N . MET A 1 114 ? 58.604 -23.558 -16.585 1.00 35.78 114 MET A N 1
ATOM 885 C CA . MET A 1 114 ? 57.937 -22.836 -15.490 1.00 35.78 114 MET A CA 1
ATOM 886 C C . MET A 1 114 ? 57.246 -21.541 -15.944 1.00 35.78 114 MET A C 1
ATOM 888 O O . MET A 1 114 ? 56.182 -21.207 -15.434 1.00 35.78 114 MET A O 1
ATOM 892 N N . ILE A 1 115 ? 57.799 -20.829 -16.931 1.00 39.91 115 ILE A N 1
ATOM 893 C CA . ILE A 1 115 ? 57.164 -19.615 -17.474 1.00 39.91 115 ILE A CA 1
ATOM 894 C C . ILE A 1 115 ? 55.986 -19.989 -18.380 1.00 39.91 115 ILE A C 1
ATOM 896 O O . ILE A 1 115 ? 54.937 -19.351 -18.328 1.00 39.91 115 ILE A O 1
ATOM 900 N N . VAL A 1 116 ? 56.116 -21.074 -19.148 1.00 39.31 116 VAL A N 1
ATOM 901 C CA . VAL A 1 116 ? 55.048 -21.574 -20.018 1.00 39.31 116 VAL A CA 1
ATOM 902 C C . VAL A 1 116 ? 53.914 -22.217 -19.209 1.00 39.31 116 VAL A C 1
ATOM 904 O O . VAL A 1 116 ? 52.766 -21.997 -19.571 1.00 39.31 116 VAL A O 1
ATOM 907 N N . ASP A 1 117 ? 54.169 -22.881 -18.075 1.00 36.19 117 ASP A N 1
ATOM 908 C CA . ASP A 1 117 ? 53.098 -23.389 -17.195 1.00 36.19 117 ASP A CA 1
ATOM 909 C C . ASP A 1 117 ? 52.377 -22.270 -16.421 1.00 36.19 117 ASP A C 1
ATOM 911 O O . ASP A 1 117 ? 51.161 -22.341 -16.255 1.00 36.19 117 ASP A O 1
ATOM 915 N N . VAL A 1 118 ? 53.048 -21.173 -16.045 1.00 39.81 118 VAL A N 1
ATOM 916 C CA . VAL A 1 118 ? 52.367 -19.990 -15.471 1.00 39.81 118 VAL A CA 1
ATOM 917 C C . VAL A 1 118 ? 51.548 -19.232 -16.532 1.00 39.81 118 VAL A C 1
ATOM 919 O O . VAL A 1 118 ? 50.501 -18.668 -16.209 1.00 39.81 118 VAL A O 1
ATOM 922 N N . MET A 1 119 ? 51.947 -19.272 -17.810 1.00 34.38 119 MET A N 1
ATOM 923 C CA . MET A 1 119 ? 51.180 -18.683 -18.921 1.00 34.38 119 MET A CA 1
ATOM 924 C C . MET A 1 119 ? 50.059 -19.600 -19.450 1.00 34.38 119 MET A C 1
ATOM 926 O O . MET A 1 119 ? 48.975 -19.109 -19.762 1.00 34.38 119 MET A O 1
ATOM 930 N N . LEU A 1 120 ? 50.233 -20.926 -19.480 1.00 33.84 120 LEU A N 1
ATOM 931 C CA . LEU A 1 120 ? 49.188 -21.887 -19.877 1.00 33.84 120 LEU A CA 1
ATOM 932 C C . LEU A 1 120 ? 48.171 -22.162 -18.767 1.00 33.84 120 LEU A C 1
ATOM 934 O O . LEU A 1 120 ? 47.009 -22.416 -19.087 1.00 33.84 120 LEU A O 1
ATOM 938 N N . CYS A 1 121 ? 48.536 -21.999 -17.492 1.00 31.66 121 CYS A N 1
ATOM 939 C CA . CYS A 1 121 ? 47.563 -21.944 -16.394 1.00 31.66 121 CYS A CA 1
ATOM 940 C C . CYS A 1 121 ? 46.694 -20.668 -16.459 1.00 31.66 121 CYS A C 1
ATOM 942 O O . CYS A 1 121 ? 45.618 -20.609 -15.864 1.00 31.66 121 CYS A O 1
ATOM 944 N N . ARG A 1 122 ? 47.102 -19.669 -17.259 1.00 36.03 122 ARG A N 1
ATOM 945 C CA . ARG A 1 122 ? 46.351 -18.426 -17.494 1.00 36.03 122 ARG A CA 1
ATOM 946 C C . ARG A 1 122 ? 45.554 -18.397 -18.804 1.00 36.03 122 ARG A C 1
ATOM 948 O O . ARG A 1 122 ? 44.673 -17.558 -18.935 1.00 36.03 122 ARG A O 1
ATOM 955 N N . VAL A 1 123 ? 45.791 -19.330 -19.733 1.00 38.19 123 VAL A N 1
ATOM 956 C CA . VAL A 1 123 ? 45.081 -19.391 -21.034 1.00 38.19 123 VAL A CA 1
ATOM 957 C C . VAL A 1 123 ? 44.200 -20.645 -21.193 1.00 38.19 123 VAL A C 1
ATOM 959 O O . VAL A 1 123 ? 43.315 -20.669 -22.041 1.00 38.19 123 VAL A O 1
ATOM 962 N N . ARG A 1 124 ? 44.302 -21.656 -20.315 1.00 31.58 124 ARG A N 1
ATOM 963 C CA . ARG A 1 124 ? 43.336 -22.782 -20.242 1.00 31.58 124 ARG A CA 1
ATOM 964 C C . ARG A 1 124 ? 42.172 -22.564 -19.265 1.00 31.58 124 ARG A C 1
ATOM 966 O O . ARG A 1 124 ? 41.548 -23.520 -18.816 1.00 31.58 124 ARG A O 1
ATOM 973 N N . ARG A 1 125 ? 41.841 -21.305 -18.970 1.00 36.97 125 ARG A N 1
ATOM 974 C CA . ARG A 1 125 ? 40.661 -20.911 -18.179 1.00 36.97 125 ARG A CA 1
ATOM 975 C C . ARG A 1 125 ? 39.732 -19.958 -18.938 1.00 36.97 125 ARG A C 1
ATOM 977 O O . ARG A 1 125 ? 39.082 -19.119 -18.335 1.00 36.97 125 ARG A O 1
ATOM 984 N N . ILE A 1 126 ? 39.664 -20.092 -20.261 1.00 42.91 126 ILE A N 1
ATOM 985 C CA . ILE A 1 126 ? 38.727 -19.340 -21.109 1.00 42.91 126 ILE A CA 1
ATOM 986 C C . ILE A 1 126 ? 37.943 -20.339 -21.962 1.00 42.91 126 ILE A C 1
ATOM 988 O O . ILE A 1 126 ? 38.112 -20.408 -23.169 1.00 42.91 126 ILE A O 1
ATOM 992 N N . ASN A 1 127 ? 37.184 -21.206 -21.292 1.00 33.72 127 ASN A N 1
ATOM 993 C CA . ASN A 1 127 ? 36.082 -21.984 -21.875 1.00 33.72 127 ASN A CA 1
ATOM 994 C C . ASN A 1 127 ? 35.092 -22.468 -20.798 1.00 33.72 127 ASN A C 1
ATOM 996 O O . ASN A 1 127 ? 34.350 -23.416 -21.013 1.00 33.72 127 ASN A O 1
ATOM 1000 N N . ASN A 1 128 ? 35.056 -21.795 -19.645 1.00 32.09 128 ASN A N 1
ATOM 1001 C CA . ASN A 1 128 ? 33.820 -21.705 -18.887 1.00 32.09 128 ASN A CA 1
ATOM 1002 C C . ASN A 1 128 ? 33.292 -20.310 -19.176 1.00 32.09 128 ASN A C 1
ATOM 1004 O O . ASN A 1 128 ? 33.862 -19.328 -18.700 1.00 32.09 128 ASN A O 1
ATOM 1008 N N . ALA A 1 129 ? 32.221 -20.234 -19.957 1.00 38.94 129 ALA A N 1
ATOM 1009 C CA . ALA A 1 129 ? 31.267 -19.154 -19.815 1.00 38.94 129 ALA A CA 1
ATOM 1010 C C . ALA A 1 129 ? 30.734 -19.234 -18.375 1.00 38.94 129 ALA A C 1
ATOM 1012 O O . ALA A 1 129 ? 29.709 -19.847 -18.098 1.00 38.94 129 ALA A O 1
ATOM 1013 N N . PHE A 1 130 ? 31.497 -18.688 -17.427 1.00 36.41 130 PHE A N 1
ATOM 1014 C CA . PHE A 1 130 ? 30.926 -18.199 -16.190 1.00 36.41 130 PHE A CA 1
ATOM 1015 C C . PHE A 1 130 ? 30.044 -17.043 -16.645 1.00 36.41 130 PHE A C 1
ATOM 1017 O O . PHE A 1 130 ? 30.520 -15.925 -16.832 1.00 36.41 130 PHE A O 1
ATOM 1024 N N . TYR A 1 131 ? 28.776 -17.346 -16.920 1.00 37.19 131 TYR A N 1
ATOM 1025 C CA . TYR A 1 131 ? 27.728 -16.352 -16.800 1.00 37.19 131 TYR A CA 1
ATOM 1026 C C . TYR A 1 131 ? 27.906 -15.779 -15.395 1.00 37.19 131 TYR A C 1
ATOM 1028 O O . TYR A 1 131 ? 27.607 -16.439 -14.399 1.00 37.19 131 TYR A O 1
ATOM 1036 N N . PHE A 1 132 ? 28.518 -14.600 -15.302 1.00 39.38 132 PHE A N 1
ATOM 1037 C CA . PHE A 1 132 ? 28.400 -13.784 -14.111 1.00 39.38 132 PHE A CA 1
ATOM 1038 C C . PHE A 1 132 ? 26.913 -13.466 -14.028 1.00 39.38 132 PHE A C 1
ATOM 1040 O O . PHE A 1 132 ? 26.429 -12.573 -14.709 1.00 39.38 132 PHE A O 1
ATOM 1047 N N . SER A 1 133 ? 26.162 -14.266 -13.274 1.00 48.38 133 SER A N 1
ATOM 1048 C CA . SER A 1 133 ? 24.809 -13.887 -12.908 1.00 48.38 133 SER A CA 1
ATOM 1049 C C . SER A 1 133 ? 24.961 -12.582 -12.112 1.00 48.38 133 SER A C 1
ATOM 1051 O O . SER A 1 133 ? 25.480 -12.624 -10.990 1.00 48.38 133 SER A O 1
ATOM 1053 N N . ASN A 1 134 ? 24.546 -11.441 -12.674 1.00 53.06 134 ASN A N 1
ATOM 1054 C CA . ASN A 1 134 ? 24.547 -10.108 -12.039 1.00 53.06 134 ASN A CA 1
ATOM 1055 C C . ASN A 1 134 ? 23.616 -10.033 -10.814 1.00 53.06 134 ASN A C 1
ATOM 1057 O O . ASN A 1 134 ? 22.459 -9.656 -10.916 1.00 53.06 134 ASN A O 1
ATOM 1061 N N . LYS A 1 135 ? 24.007 -10.587 -9.656 1.00 64.94 135 LYS A N 1
ATOM 1062 C CA . LYS A 1 135 ? 23.105 -10.749 -8.491 1.00 64.94 135 LYS A CA 1
ATOM 1063 C C . LYS A 1 135 ? 23.014 -9.436 -7.727 1.00 64.94 135 LYS A C 1
ATOM 1065 O O . LYS A 1 135 ? 23.262 -9.439 -6.529 1.00 64.94 135 LYS A O 1
ATOM 1070 N N . ASP A 1 136 ? 22.731 -8.323 -8.385 1.00 72.75 136 ASP A N 1
ATOM 1071 C CA . ASP A 1 136 ? 23.009 -6.998 -7.825 1.00 72.75 136 ASP A CA 1
ATOM 1072 C C . ASP A 1 136 ? 22.191 -6.735 -6.560 1.00 72.75 136 ASP A C 1
ATOM 1074 O O . ASP A 1 136 ? 22.766 -6.400 -5.520 1.00 72.75 136 ASP A O 1
ATOM 1078 N N . ILE A 1 137 ? 20.878 -7.008 -6.588 1.00 75.38 137 ILE A N 1
ATOM 1079 C CA . ILE A 1 137 ? 20.036 -6.854 -5.391 1.00 75.38 137 ILE A CA 1
ATOM 1080 C C . ILE A 1 137 ? 20.492 -7.792 -4.270 1.00 75.38 137 ILE A C 1
ATOM 1082 O O . ILE A 1 137 ? 20.672 -7.347 -3.142 1.00 75.38 137 ILE A O 1
ATOM 1086 N N . LYS A 1 138 ? 20.729 -9.075 -4.559 1.00 73.75 138 LYS A N 1
ATOM 1087 C CA . LYS A 1 138 ? 21.149 -10.058 -3.539 1.00 73.75 138 LYS A CA 1
ATOM 1088 C C . LYS A 1 138 ? 22.561 -9.810 -3.004 1.00 73.75 138 LYS A C 1
ATOM 1090 O O . LYS A 1 138 ? 22.851 -10.133 -1.859 1.00 73.75 138 LYS A O 1
ATOM 1095 N N . SER A 1 139 ? 23.449 -9.253 -3.823 1.00 72.19 139 SER A N 1
ATOM 1096 C CA . SER A 1 139 ? 24.824 -8.932 -3.427 1.00 72.19 139 SER A CA 1
ATOM 1097 C C . SER A 1 139 ? 24.841 -7.788 -2.420 1.00 72.19 139 SER A C 1
ATOM 1099 O O . SER A 1 139 ? 25.669 -7.788 -1.509 1.00 72.19 139 SER A O 1
ATOM 1101 N N . TYR A 1 140 ? 23.907 -6.843 -2.563 1.00 75.00 140 TYR A N 1
ATOM 1102 C CA . TYR A 1 140 ? 23.715 -5.745 -1.623 1.00 75.00 140 TYR A CA 1
ATOM 1103 C C . TYR A 1 140 ? 22.870 -6.151 -0.403 1.00 75.00 140 TYR A C 1
ATOM 1105 O O . TYR A 1 140 ? 23.233 -5.855 0.733 1.00 75.00 140 TYR A O 1
ATOM 1113 N N . CYS A 1 141 ? 21.770 -6.871 -0.621 1.00 76.06 141 CYS A N 1
ATOM 1114 C CA . CYS A 1 141 ? 20.854 -7.352 0.411 1.00 76.06 141 CYS A CA 1
ATOM 1115 C C . CYS A 1 141 ? 21.029 -8.858 0.623 1.00 76.06 141 CYS A C 1
ATOM 1117 O O . CYS A 1 141 ? 20.251 -9.671 0.124 1.00 76.06 141 CYS A O 1
ATOM 1119 N N . GLN A 1 142 ? 22.055 -9.218 1.393 1.00 73.38 142 GLN A N 1
ATOM 1120 C CA . GLN A 1 142 ? 22.414 -10.615 1.676 1.00 73.38 142 GLN A CA 1
ATOM 1121 C C . GLN A 1 142 ? 21.369 -11.356 2.525 1.00 73.38 142 GLN A C 1
ATOM 1123 O O . GLN A 1 142 ? 21.360 -12.584 2.547 1.00 73.38 142 GLN A O 1
ATOM 1128 N N . ASP A 1 143 ? 20.470 -10.616 3.177 1.00 76.00 143 ASP A N 1
ATOM 1129 C CA . ASP A 1 143 ? 19.412 -11.156 4.033 1.00 76.00 143 ASP A CA 1
ATOM 1130 C C . ASP A 1 143 ? 18.195 -11.680 3.247 1.00 76.00 143 ASP A C 1
ATOM 1132 O O . ASP A 1 143 ? 17.258 -12.200 3.850 1.00 76.00 143 ASP A O 1
ATOM 1136 N N . ILE A 1 144 ? 18.171 -11.546 1.912 1.00 77.00 144 ILE A N 1
ATOM 1137 C CA . ILE A 1 144 ? 17.082 -12.088 1.086 1.00 77.00 144 ILE A CA 1
ATOM 1138 C C . ILE A 1 144 ? 17.213 -13.619 1.031 1.00 77.00 144 ILE A C 1
ATOM 1140 O O . ILE A 1 144 ? 18.202 -14.129 0.493 1.00 77.00 144 ILE A O 1
ATOM 1144 N N . PRO A 1 145 ? 16.223 -14.379 1.531 1.00 63.19 145 PRO A N 1
ATOM 1145 C CA . PRO A 1 145 ? 16.287 -15.830 1.505 1.00 63.19 145 PRO A CA 1
ATOM 1146 C C . PRO A 1 145 ? 16.011 -16.356 0.088 1.00 63.19 145 PRO A C 1
ATOM 1148 O O . PRO A 1 145 ? 14.927 -16.179 -0.451 1.00 63.19 145 PRO A O 1
ATOM 1151 N N . GLY A 1 146 ? 16.974 -17.064 -0.506 1.00 77.19 146 GLY A N 1
ATOM 1152 C CA . GLY A 1 146 ? 16.750 -17.827 -1.739 1.00 77.19 146 GLY A CA 1
ATOM 1153 C C . GLY A 1 146 ? 16.552 -16.977 -3.001 1.00 77.19 146 GLY A C 1
ATOM 1154 O O . GLY A 1 146 ? 17.428 -16.195 -3.386 1.00 77.19 146 GLY A O 1
ATOM 1155 N N . GLU A 1 147 ? 15.459 -17.224 -3.725 1.00 83.56 147 GLU A N 1
ATOM 1156 C CA . GLU A 1 147 ? 15.095 -16.481 -4.936 1.00 83.56 147 GLU A CA 1
ATOM 1157 C C . GLU A 1 147 ? 14.444 -15.134 -4.615 1.00 83.56 147 GLU A C 1
ATOM 1159 O O . GLU A 1 147 ? 13.998 -14.903 -3.496 1.00 83.56 147 GLU A O 1
ATOM 1164 N N . PHE A 1 148 ? 14.461 -14.200 -5.571 1.00 88.62 148 PHE A N 1
ATOM 1165 C CA . PHE A 1 148 ? 13.835 -12.903 -5.331 1.00 88.62 148 PHE A CA 1
ATOM 1166 C C . PHE A 1 148 ? 12.318 -13.102 -5.187 1.00 88.62 148 PHE A C 1
ATOM 1168 O O . PHE A 1 148 ? 11.729 -13.703 -6.082 1.00 88.62 148 PHE A O 1
ATOM 1175 N N . PRO A 1 149 ? 11.686 -12.651 -4.090 1.00 91.50 149 PRO A N 1
ATOM 1176 C CA . PRO A 1 149 ? 10.504 -13.357 -3.604 1.00 91.50 149 PRO A 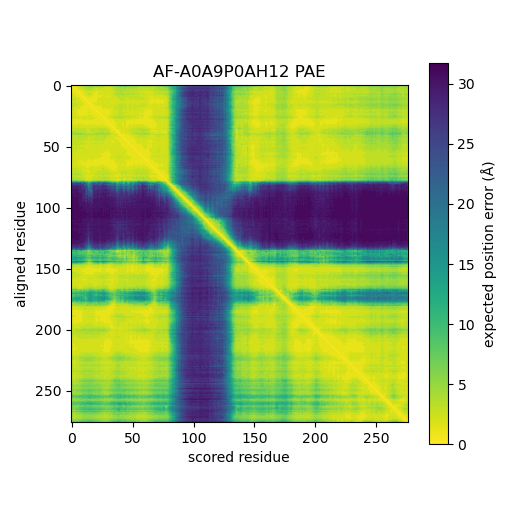CA 1
ATOM 1177 C C . PRO A 1 149 ? 9.157 -12.763 -4.052 1.00 91.50 149 PRO A C 1
ATOM 1179 O O . PRO A 1 149 ? 8.110 -13.258 -3.645 1.00 91.50 149 PRO A O 1
ATOM 1182 N N . TYR A 1 150 ? 9.154 -11.699 -4.859 1.00 95.38 150 TYR A N 1
ATOM 1183 C CA . TYR A 1 150 ? 7.925 -11.122 -5.407 1.00 95.38 150 TYR A CA 1
ATOM 1184 C C . TYR A 1 150 ? 8.100 -10.662 -6.865 1.00 95.38 150 TYR A C 1
ATOM 1186 O O . TYR A 1 150 ? 9.216 -10.339 -7.286 1.00 95.38 150 TYR A O 1
ATOM 1194 N N . PRO A 1 151 ? 7.011 -10.620 -7.655 1.00 97.12 151 PRO A N 1
ATOM 1195 C CA . PRO A 1 151 ? 7.064 -10.248 -9.065 1.00 97.12 151 PRO A CA 1
ATOM 1196 C C . PRO A 1 151 ? 7.379 -8.766 -9.296 1.00 97.12 151 PRO A C 1
ATOM 1198 O O . PRO A 1 151 ? 6.907 -7.885 -8.573 1.00 97.12 151 PRO A O 1
ATOM 1201 N N . ILE A 1 152 ? 8.121 -8.507 -10.375 1.00 97.81 152 ILE A N 1
ATOM 1202 C CA . ILE A 1 152 ? 8.321 -7.177 -10.964 1.00 97.81 152 ILE A CA 1
ATOM 1203 C C . ILE A 1 152 ? 7.637 -7.163 -12.332 1.00 97.81 152 ILE A C 1
ATOM 1205 O O . ILE A 1 152 ? 7.964 -7.998 -13.177 1.00 97.81 152 ILE A O 1
ATOM 1209 N N . ILE A 1 153 ? 6.678 -6.258 -12.525 1.00 98.12 153 ILE A N 1
ATOM 1210 C CA . ILE A 1 153 ? 6.003 -5.990 -13.798 1.00 98.12 153 ILE A CA 1
ATOM 1211 C C . ILE A 1 153 ? 6.949 -5.240 -14.727 1.00 98.12 153 ILE A C 1
ATOM 1213 O O . ILE A 1 153 ? 7.486 -4.203 -14.339 1.00 98.12 153 ILE A O 1
ATOM 1217 N N . SER A 1 154 ? 7.035 -5.725 -15.965 1.00 96.88 154 SER A N 1
ATOM 1218 C CA . SER A 1 154 ? 7.634 -5.002 -17.083 1.00 96.88 154 SER A CA 1
ATOM 1219 C C . SER A 1 154 ? 6.554 -4.240 -17.850 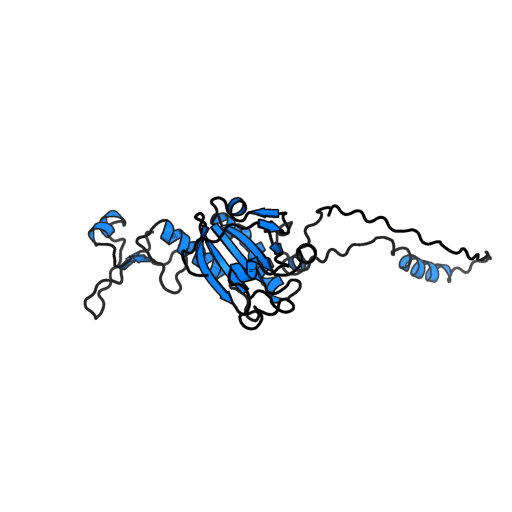1.00 96.88 154 SER A C 1
ATOM 1221 O O . SER A 1 154 ? 5.709 -4.844 -18.516 1.00 96.88 154 SER A O 1
ATOM 1223 N N . ASP A 1 155 ? 6.569 -2.912 -17.738 1.00 95.38 155 ASP A N 1
ATOM 1224 C CA . ASP A 1 155 ? 5.644 -1.992 -18.414 1.00 95.38 155 ASP A CA 1
ATOM 1225 C C . ASP A 1 155 ? 6.353 -1.221 -19.541 1.00 95.38 155 ASP A C 1
ATOM 1227 O O . ASP A 1 155 ? 6.397 0.010 -19.564 1.00 95.38 155 ASP A O 1
ATOM 1231 N N . GLU A 1 156 ? 6.944 -1.946 -20.499 1.00 91.44 156 GLU A N 1
ATOM 1232 C CA . GLU A 1 156 ? 7.680 -1.338 -21.621 1.00 91.44 156 GLU A CA 1
ATOM 1233 C C . GLU A 1 156 ? 6.818 -0.364 -22.443 1.00 91.44 156 GLU A C 1
ATOM 1235 O O . GLU A 1 156 ? 7.343 0.596 -23.006 1.00 91.44 156 GLU A O 1
ATOM 1240 N N . SER A 1 157 ? 5.499 -0.565 -22.511 1.00 90.69 157 SER A N 1
ATOM 1241 C CA . SER A 1 157 ? 4.590 0.330 -23.237 1.00 90.69 157 SER A CA 1
ATOM 1242 C C . SER A 1 157 ? 4.228 1.599 -22.460 1.00 90.69 157 SER A C 1
ATOM 1244 O O . SER A 1 157 ? 3.681 2.524 -23.059 1.00 90.69 157 SER A O 1
ATOM 1246 N N . ARG A 1 158 ? 4.531 1.665 -21.153 1.00 90.88 158 ARG A N 1
ATOM 1247 C CA . ARG A 1 158 ? 4.086 2.706 -20.206 1.00 90.88 158 ARG A CA 1
ATOM 1248 C C . ARG A 1 158 ? 2.563 2.776 -20.040 1.00 90.88 158 ARG A C 1
ATOM 1250 O O . ARG A 1 158 ? 2.058 3.694 -19.392 1.00 90.88 158 ARG A O 1
ATOM 1257 N N . GLU A 1 159 ? 1.802 1.848 -20.620 1.00 90.69 159 GLU A N 1
ATOM 1258 C CA . GLU A 1 159 ? 0.339 1.897 -20.582 1.00 90.69 159 GLU A CA 1
ATOM 1259 C C . GLU A 1 159 ? -0.178 1.770 -19.151 1.00 90.69 159 GLU A C 1
ATOM 1261 O O . GLU A 1 159 ? -1.097 2.499 -18.763 1.00 90.69 159 GLU A O 1
ATOM 1266 N N . LEU A 1 160 ? 0.426 0.891 -18.341 1.00 93.62 160 LEU A N 1
ATOM 1267 C CA . LEU A 1 160 ? 0.042 0.744 -16.939 1.00 93.62 160 LEU A CA 1
ATOM 1268 C C . LEU A 1 160 ? 0.482 1.954 -16.124 1.00 93.62 160 LEU A C 1
ATOM 1270 O O . LEU A 1 160 ? -0.321 2.471 -15.351 1.00 93.62 160 LEU A O 1
ATOM 1274 N N . ALA A 1 161 ? 1.700 2.450 -16.323 1.00 92.94 161 ALA A N 1
ATOM 1275 C CA . ALA A 1 161 ? 2.221 3.621 -15.635 1.00 92.94 161 ALA A CA 1
ATOM 1276 C C . ALA A 1 161 ? 1.373 4.875 -15.902 1.00 92.94 161 ALA A C 1
ATOM 1278 O O . ALA A 1 161 ? 1.091 5.626 -14.969 1.00 92.94 161 ALA A O 1
ATOM 1279 N N . VAL A 1 162 ? 0.903 5.080 -17.138 1.00 90.75 162 VAL A N 1
ATOM 1280 C CA . VAL A 1 162 ? -0.048 6.152 -17.484 1.00 90.75 162 VAL A CA 1
ATOM 1281 C C . VAL A 1 162 ? -1.403 5.900 -16.828 1.00 90.75 162 VAL A C 1
ATOM 1283 O O . VAL A 1 162 ? -1.928 6.772 -16.137 1.00 90.75 162 VAL A O 1
ATOM 1286 N N . LYS A 1 163 ? -1.977 4.704 -17.013 1.00 91.75 163 LYS A N 1
ATOM 1287 C CA . LYS A 1 163 ? -3.315 4.349 -16.503 1.00 91.75 163 LYS A CA 1
ATOM 1288 C C . LYS A 1 163 ? -3.404 4.472 -14.986 1.00 91.75 163 LYS A C 1
ATOM 1290 O O . LYS A 1 163 ? -4.446 4.848 -14.450 1.00 91.75 163 LYS A O 1
ATOM 1295 N N . LEU A 1 164 ? -2.322 4.124 -14.304 1.00 93.56 164 LEU A N 1
ATOM 1296 C CA . LEU A 1 164 ? -2.219 4.141 -12.858 1.00 93.56 164 LEU A CA 1
ATOM 1297 C C . LEU A 1 164 ? -1.678 5.461 -12.317 1.00 93.56 164 LEU A C 1
ATOM 1299 O O . LEU A 1 164 ? -1.670 5.594 -11.103 1.00 93.56 164 LEU A O 1
ATOM 1303 N N . ASP A 1 165 ? -1.330 6.441 -13.159 1.00 91.31 165 ASP A N 1
ATOM 1304 C CA . ASP A 1 165 ? -0.858 7.767 -12.732 1.00 91.31 165 ASP A CA 1
ATOM 1305 C C . ASP A 1 165 ? 0.458 7.684 -11.924 1.00 91.31 165 ASP A C 1
ATOM 1307 O O . ASP A 1 165 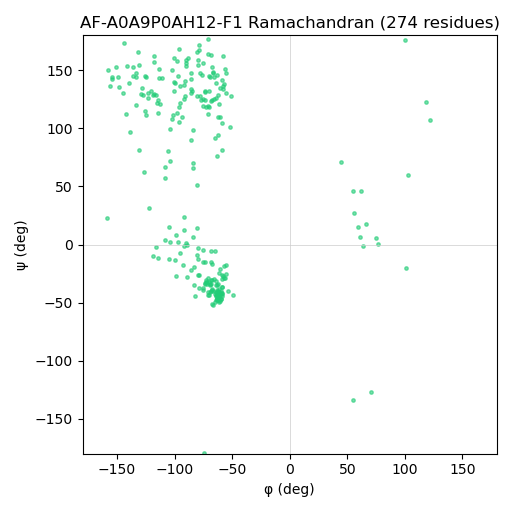? 0.607 8.251 -10.840 1.00 91.31 165 ASP A O 1
ATOM 1311 N N . MET A 1 166 ? 1.407 6.898 -12.448 1.00 92.69 166 MET A N 1
ATOM 1312 C CA . MET A 1 166 ? 2.716 6.606 -11.846 1.00 92.69 166 MET A CA 1
ATOM 1313 C C . MET A 1 166 ? 3.892 7.275 -12.568 1.00 92.69 166 MET A C 1
ATOM 1315 O O . MET A 1 166 ? 5.041 7.033 -12.199 1.00 92.69 166 MET A O 1
ATOM 1319 N N . LEU A 1 167 ? 3.646 8.091 -13.594 1.00 87.81 167 LEU A N 1
ATOM 1320 C CA . LEU A 1 167 ? 4.689 8.820 -14.320 1.00 87.81 167 LEU A CA 1
ATOM 1321 C C . LEU A 1 167 ? 4.953 10.197 -13.707 1.00 87.81 167 LEU A C 1
ATOM 1323 O O . LEU A 1 167 ? 4.098 10.788 -13.050 1.00 87.81 167 LEU A O 1
ATOM 1327 N N . ASN A 1 168 ? 6.153 10.723 -13.945 1.00 79.62 168 ASN A N 1
ATOM 1328 C CA . ASN A 1 168 ? 6.460 12.116 -13.636 1.00 79.62 168 ASN A CA 1
ATOM 1329 C C . ASN A 1 168 ? 5.703 13.045 -14.597 1.00 79.62 168 ASN A C 1
ATOM 1331 O O . ASN A 1 168 ? 5.787 12.859 -15.807 1.00 79.62 168 ASN A O 1
ATOM 1335 N N . GLU A 1 169 ? 5.038 14.079 -14.075 1.00 79.06 169 GLU A N 1
ATOM 1336 C CA . GLU A 1 169 ? 4.293 15.061 -14.877 1.00 79.06 169 GLU A CA 1
ATOM 1337 C C . GLU A 1 169 ? 5.153 15.685 -15.986 1.00 79.06 169 GLU A C 1
ATOM 1339 O O . GLU A 1 169 ? 4.678 15.854 -17.105 1.00 79.06 169 GLU A O 1
ATOM 1344 N N . ALA A 1 170 ? 6.424 15.985 -15.692 1.00 76.00 170 ALA A N 1
ATOM 1345 C CA . ALA A 1 170 ? 7.330 16.641 -16.636 1.00 76.00 170 ALA A CA 1
ATOM 1346 C C . ALA A 1 170 ? 7.634 15.795 -17.883 1.00 76.00 170 ALA A C 1
ATOM 1348 O O . ALA A 1 170 ? 7.845 16.345 -18.961 1.00 76.00 170 ALA A O 1
ATOM 1349 N N . ASP A 1 171 ? 7.637 14.470 -17.733 1.00 74.44 171 ASP A N 1
ATOM 1350 C CA . ASP A 1 171 ? 8.110 13.538 -18.757 1.00 74.44 171 ASP A CA 1
ATOM 1351 C C . ASP A 1 171 ? 6.993 12.628 -19.282 1.00 74.44 171 ASP A C 1
ATOM 1353 O O . ASP A 1 171 ? 7.231 11.837 -20.188 1.00 74.44 171 ASP A O 1
ATOM 1357 N N . ARG A 1 172 ? 5.764 12.736 -18.752 1.00 73.31 172 ARG A N 1
ATOM 1358 C CA . ARG A 1 172 ? 4.658 11.800 -19.035 1.00 73.31 172 ARG A CA 1
ATOM 1359 C C . ARG A 1 172 ? 4.286 11.696 -20.518 1.00 73.31 172 ARG A C 1
ATOM 1361 O O . ARG A 1 172 ? 3.727 10.689 -20.934 1.00 73.31 172 ARG A O 1
ATOM 1368 N N . GLU A 1 173 ? 4.551 12.746 -21.295 1.00 76.00 173 GLU A N 1
ATOM 1369 C CA . GLU A 1 173 ? 4.218 12.833 -22.724 1.00 76.00 173 GLU A CA 1
ATOM 1370 C C . GLU A 1 173 ? 5.394 12.424 -23.625 1.00 76.00 173 GLU A C 1
ATOM 1372 O O . GLU A 1 173 ? 5.224 12.312 -24.838 1.00 76.00 173 GLU A O 1
ATOM 1377 N N . ASN A 1 174 ? 6.579 12.186 -23.051 1.00 77.94 174 ASN A N 1
ATOM 1378 C CA . ASN A 1 174 ? 7.769 11.786 -23.789 1.00 77.94 174 ASN A CA 1
ATOM 1379 C C . ASN A 1 174 ? 8.037 10.282 -23.606 1.00 77.94 174 ASN A C 1
ATOM 1381 O O . ASN A 1 174 ? 8.637 9.891 -22.606 1.00 77.94 174 ASN A O 1
ATOM 1385 N N . PRO A 1 175 ? 7.657 9.422 -24.564 1.00 69.31 175 PRO A N 1
ATOM 1386 C CA . PRO A 1 175 ? 7.810 7.973 -24.426 1.00 69.31 175 PRO A CA 1
ATOM 1387 C C . PRO A 1 175 ? 9.271 7.518 -24.271 1.00 69.31 175 PRO A C 1
ATOM 1389 O O . PRO A 1 175 ? 9.514 6.474 -23.663 1.00 69.31 175 PRO A O 1
ATOM 1392 N N . ASP A 1 176 ? 10.237 8.305 -24.754 1.00 72.50 176 ASP A N 1
ATOM 1393 C CA . ASP A 1 176 ? 11.662 7.968 -24.685 1.00 72.50 176 ASP A CA 1
ATOM 1394 C C . ASP A 1 176 ? 12.273 8.254 -23.304 1.00 72.50 176 ASP A C 1
ATOM 1396 O O . ASP A 1 176 ? 13.253 7.616 -22.918 1.00 72.50 176 ASP A O 1
ATOM 1400 N N . THR A 1 177 ? 11.707 9.202 -22.546 1.00 73.12 177 THR A N 1
ATOM 1401 C CA . THR A 1 177 ? 12.235 9.625 -21.233 1.00 73.12 177 THR A CA 1
ATOM 1402 C C . THR A 1 177 ? 11.270 9.394 -20.075 1.00 73.12 177 THR A C 1
ATOM 1404 O O . THR A 1 177 ? 11.675 9.530 -18.922 1.00 73.12 177 THR A O 1
ATOM 1407 N N . ALA A 1 178 ? 10.014 9.034 -20.350 1.00 78.94 178 ALA A N 1
ATOM 1408 C CA . ALA A 1 178 ? 9.006 8.757 -19.340 1.00 78.94 178 ALA A CA 1
ATOM 1409 C C . ALA A 1 178 ? 9.426 7.561 -18.482 1.00 78.94 178 ALA A C 1
ATOM 1411 O O . ALA A 1 178 ? 9.404 6.404 -18.917 1.00 78.94 178 ALA A O 1
ATOM 1412 N N . MET A 1 179 ? 9.769 7.863 -17.236 1.00 83.81 179 MET A N 1
ATOM 1413 C CA . MET A 1 179 ? 10.044 6.896 -16.184 1.00 83.81 179 MET A CA 1
ATOM 1414 C C . MET A 1 179 ? 8.969 7.014 -15.113 1.00 83.81 179 MET A C 1
ATOM 1416 O O . MET A 1 179 ? 8.419 8.096 -14.865 1.00 83.81 179 MET A O 1
ATOM 1420 N N . THR A 1 180 ? 8.690 5.909 -14.434 1.00 85.25 180 THR A N 1
ATOM 1421 C CA . THR A 1 180 ? 7.836 5.960 -13.255 1.00 85.25 180 THR A CA 1
ATOM 1422 C C . THR A 1 180 ? 8.499 6.749 -12.129 1.00 85.25 180 THR A C 1
ATOM 1424 O O . THR A 1 180 ? 9.709 6.680 -11.911 1.00 85.25 180 THR A O 1
ATOM 1427 N N . VAL A 1 181 ? 7.704 7.484 -11.356 1.00 88.56 181 VAL A N 1
ATOM 1428 C CA . VAL A 1 181 ? 8.136 7.988 -10.045 1.00 88.56 181 VAL A CA 1
ATOM 1429 C C . VAL A 1 181 ? 8.141 6.842 -9.028 1.00 88.56 181 VAL A C 1
ATOM 1431 O O . VAL A 1 181 ? 7.826 5.698 -9.357 1.00 88.56 181 VAL A O 1
ATOM 1434 N N . ARG A 1 182 ? 8.493 7.109 -7.766 1.00 93.62 182 ARG A N 1
ATOM 1435 C CA . ARG A 1 182 ? 8.363 6.122 -6.680 1.00 93.62 182 ARG A CA 1
ATOM 1436 C C . ARG A 1 182 ? 6.933 6.157 -6.133 1.00 93.62 182 ARG A C 1
ATOM 1438 O O . ARG A 1 182 ? 6.703 6.594 -5.004 1.00 93.62 182 ARG A O 1
ATOM 1445 N N . ALA A 1 183 ? 5.968 5.760 -6.959 1.00 95.62 183 ALA A N 1
ATOM 1446 C CA . ALA A 1 183 ? 4.578 5.617 -6.546 1.00 95.62 183 ALA A CA 1
ATOM 1447 C C . ALA A 1 183 ? 4.390 4.310 -5.766 1.00 95.62 183 ALA A C 1
ATOM 1449 O O . ALA A 1 183 ? 5.072 3.311 -5.999 1.00 95.62 183 ALA A O 1
ATOM 1450 N N . LEU A 1 184 ? 3.472 4.324 -4.811 1.00 97.25 184 LEU A N 1
ATOM 1451 C CA . LEU A 1 184 ? 3.083 3.163 -4.028 1.00 97.25 184 LEU A CA 1
ATOM 1452 C C . LEU A 1 184 ? 1.595 3.234 -3.729 1.00 97.25 184 LEU A C 1
ATOM 1454 O O . LEU A 1 184 ? 1.116 4.245 -3.214 1.00 97.25 184 LEU A O 1
ATOM 1458 N N . TYR A 1 185 ? 0.897 2.137 -3.992 1.00 98.50 185 TYR A N 1
ATOM 1459 C CA . TYR A 1 185 ? -0.528 1.952 -3.775 1.00 98.50 185 TYR A CA 1
ATOM 1460 C C . TYR A 1 185 ? -0.773 0.751 -2.871 1.00 98.50 185 TYR A C 1
ATOM 1462 O O . TYR A 1 185 ? -0.327 -0.355 -3.162 1.00 98.50 185 TYR A O 1
ATOM 1470 N N . VAL A 1 186 ? -1.514 0.974 -1.787 1.00 98.69 186 VAL A N 1
ATOM 1471 C CA . VAL A 1 186 ? -2.044 -0.088 -0.926 1.00 98.69 186 VAL A CA 1
ATOM 1472 C C . VAL A 1 186 ? -3.475 -0.363 -1.361 1.00 98.69 186 VAL A C 1
ATOM 1474 O O . VAL A 1 186 ? -4.325 0.529 -1.324 1.00 98.69 186 VAL A O 1
ATOM 1477 N N . ILE A 1 187 ? -3.726 -1.589 -1.801 1.00 98.75 187 ILE A N 1
ATOM 1478 C CA . ILE A 1 187 ? -4.958 -2.015 -2.458 1.00 98.75 187 ILE A CA 1
ATOM 1479 C C . ILE A 1 187 ? -5.604 -3.107 -1.605 1.00 98.75 187 ILE A C 1
ATOM 1481 O O . ILE A 1 187 ? -4.941 -4.074 -1.228 1.00 98.75 187 ILE A O 1
ATOM 1485 N N . SER A 1 188 ? -6.884 -2.954 -1.279 1.00 98.50 188 SER A N 1
ATOM 1486 C CA . SER A 1 188 ? -7.636 -3.931 -0.482 1.00 98.50 188 SER A CA 1
ATOM 1487 C C . SER A 1 188 ? -8.094 -5.144 -1.306 1.00 98.50 188 SER A C 1
ATOM 1489 O O . SER A 1 188 ? -8.071 -5.102 -2.540 1.00 98.50 188 SER A O 1
ATOM 1491 N N . PRO A 1 189 ? -8.559 -6.229 -0.653 1.00 98.50 189 PRO A N 1
ATOM 1492 C CA . PRO A 1 189 ? -9.070 -7.421 -1.339 1.00 98.50 189 PRO A CA 1
ATOM 1493 C C . PRO A 1 189 ? -10.222 -7.145 -2.317 1.00 98.50 189 PRO A C 1
ATOM 1495 O O . PRO A 1 189 ? -10.336 -7.805 -3.348 1.00 98.50 189 PRO A O 1
ATOM 1498 N N . ASP A 1 190 ? -11.030 -6.113 -2.067 1.00 97.69 190 ASP A N 1
ATOM 1499 C CA . ASP A 1 190 ? -12.085 -5.633 -2.974 1.00 97.69 190 ASP A CA 1
ATOM 1500 C C . ASP A 1 190 ? -11.560 -4.732 -4.114 1.00 97.69 190 ASP A C 1
ATOM 1502 O O . ASP A 1 190 ? -12.335 -4.072 -4.807 1.00 97.69 190 ASP A O 1
ATOM 1506 N N . LYS A 1 191 ? -10.237 -4.729 -4.325 1.00 98.25 191 LYS A N 1
ATOM 1507 C CA . LYS A 1 191 ? -9.505 -4.032 -5.392 1.00 98.25 191 LYS A CA 1
ATOM 1508 C C . LYS A 1 191 ? -9.562 -2.509 -5.296 1.00 98.25 191 LYS A C 1
ATOM 1510 O O . LYS A 1 191 ? -9.255 -1.826 -6.271 1.00 98.25 191 LYS A O 1
ATOM 1515 N N . ARG A 1 192 ? -9.920 -1.950 -4.139 1.00 98.25 192 ARG A N 1
ATOM 1516 C CA . ARG A 1 192 ? -9.942 -0.496 -3.932 1.00 98.25 192 ARG A CA 1
ATOM 1517 C C . ARG A 1 192 ? -8.590 0.042 -3.507 1.00 98.25 192 ARG A C 1
ATOM 1519 O O . ARG A 1 192 ? -7.886 -0.568 -2.709 1.00 98.25 192 ARG A O 1
ATOM 1526 N N . LEU A 1 193 ? -8.251 1.227 -4.002 1.00 98.50 193 LEU A N 1
ATOM 1527 C CA . LEU A 1 193 ? -7.104 1.989 -3.526 1.00 98.50 193 LEU A CA 1
ATOM 1528 C C . LEU A 1 193 ? -7.386 2.543 -2.124 1.00 98.50 193 LEU A C 1
ATOM 1530 O O . LEU A 1 193 ? -8.215 3.438 -1.973 1.00 98.50 193 LEU A O 1
ATOM 1534 N N . ARG A 1 194 ? -6.672 2.057 -1.110 1.00 98.38 194 ARG A N 1
ATOM 1535 C CA . ARG A 1 194 ? -6.852 2.466 0.294 1.00 98.38 194 ARG A CA 1
ATOM 1536 C C . ARG A 1 194 ? -5.845 3.510 0.749 1.00 98.38 194 ARG A C 1
ATOM 1538 O O . ARG A 1 194 ? -6.143 4.309 1.630 1.00 98.38 194 ARG A O 1
ATOM 1545 N N . LEU A 1 195 ? -4.665 3.529 0.135 1.00 98.50 195 LEU A N 1
ATOM 1546 C CA . LEU A 1 195 ? -3.638 4.531 0.396 1.00 98.50 195 LEU A CA 1
ATOM 1547 C C . LEU A 1 195 ? -2.720 4.691 -0.814 1.00 98.50 195 LEU A C 1
ATOM 1549 O O . LEU A 1 195 ? -2.392 3.713 -1.484 1.00 98.50 195 LEU A O 1
ATOM 1553 N N . SER A 1 196 ? -2.274 5.924 -1.056 1.00 97.56 196 SER A N 1
ATOM 1554 C CA . SER A 1 196 ? -1.249 6.241 -2.047 1.00 97.56 196 SER A CA 1
ATOM 1555 C C . SER A 1 196 ? -0.128 7.077 -1.440 1.00 97.56 196 SER A C 1
ATOM 1557 O O . SER A 1 196 ? -0.392 8.077 -0.774 1.00 97.56 196 SER A O 1
ATOM 1559 N N . MET A 1 197 ? 1.112 6.713 -1.741 1.00 96.50 197 MET A N 1
ATOM 1560 C CA . MET A 1 197 ? 2.325 7.461 -1.423 1.00 96.50 197 MET A CA 1
ATOM 1561 C C . MET A 1 197 ? 3.078 7.731 -2.724 1.00 96.50 197 MET A C 1
ATOM 1563 O O . MET A 1 197 ? 3.292 6.813 -3.510 1.00 96.50 197 MET A O 1
ATOM 1567 N N . VAL A 1 198 ? 3.484 8.978 -2.961 1.00 94.75 198 VAL A N 1
ATOM 1568 C CA . VAL A 1 198 ? 4.243 9.352 -4.161 1.00 94.75 198 VAL A CA 1
ATOM 1569 C C . VAL A 1 198 ? 5.513 10.062 -3.730 1.00 94.75 198 VAL A C 1
ATOM 1571 O O . VAL A 1 198 ? 5.463 11.132 -3.129 1.00 94.75 198 VAL A O 1
ATOM 1574 N N . TYR A 1 199 ? 6.649 9.432 -4.014 1.00 93.62 199 TYR A N 1
ATOM 1575 C CA . TYR A 1 199 ? 7.973 9.938 -3.679 1.00 93.62 199 TYR A CA 1
ATOM 1576 C C . TYR A 1 199 ? 8.706 10.344 -4.968 1.00 93.62 199 TYR A C 1
ATOM 1578 O O . TYR A 1 199 ? 8.575 9.665 -5.996 1.00 93.62 199 TYR A O 1
ATOM 1586 N N . PRO A 1 200 ? 9.501 11.430 -4.947 1.00 89.50 200 PRO A N 1
ATOM 1587 C CA . PRO A 1 200 ? 10.383 11.748 -6.059 1.00 89.50 200 PRO A CA 1
ATOM 1588 C C . PRO A 1 200 ? 11.510 10.712 -6.162 1.00 89.50 200 PRO A C 1
ATOM 1590 O O . PRO A 1 200 ? 11.833 9.998 -5.210 1.00 89.50 200 PRO A O 1
ATOM 1593 N N . THR A 1 201 ? 12.173 10.661 -7.316 1.00 86.44 201 THR A N 1
ATOM 1594 C CA . THR A 1 201 ? 13.280 9.723 -7.573 1.00 86.44 201 THR A CA 1
ATOM 1595 C C . THR A 1 201 ? 14.441 9.876 -6.579 1.00 86.44 201 THR A C 1
ATOM 1597 O O . THR A 1 201 ? 15.116 8.888 -6.279 1.00 86.44 201 THR A O 1
ATOM 1600 N N . SER A 1 202 ? 14.620 11.075 -6.015 1.00 88.69 202 SER A N 1
ATOM 1601 C CA . SER A 1 202 ? 15.652 11.439 -5.037 1.00 88.69 202 SER A CA 1
ATOM 1602 C C . SER A 1 202 ? 15.438 10.889 -3.625 1.00 88.69 202 SER A C 1
ATOM 1604 O O . SER A 1 202 ? 16.365 10.939 -2.819 1.00 88.69 202 SER A O 1
ATOM 1606 N N . THR A 1 203 ? 14.238 10.411 -3.289 1.00 92.38 203 THR A N 1
ATOM 1607 C CA . THR A 1 203 ? 13.866 10.103 -1.900 1.00 92.38 203 THR A CA 1
ATOM 1608 C C . THR A 1 203 ? 13.394 8.662 -1.782 1.00 92.38 203 THR A C 1
ATOM 1610 O O . THR A 1 203 ? 12.333 8.312 -2.288 1.00 92.38 203 THR A O 1
ATOM 1613 N N . GLY A 1 204 ? 14.186 7.827 -1.105 1.00 91.81 204 GLY A N 1
ATOM 1614 C CA . GLY A 1 204 ? 13.805 6.446 -0.812 1.00 91.81 204 GLY A CA 1
ATOM 1615 C C . GLY A 1 204 ? 12.618 6.359 0.154 1.00 91.81 204 GLY A C 1
ATOM 1616 O O . GLY A 1 204 ? 12.438 7.216 1.023 1.00 91.81 204 GLY A O 1
ATOM 1617 N N . ARG A 1 205 ? 11.809 5.316 -0.008 1.00 96.38 205 ARG A N 1
ATOM 1618 C CA . ARG A 1 205 ? 10.630 5.015 0.810 1.00 96.38 205 ARG A CA 1
ATOM 1619 C C . ARG A 1 205 ? 11.010 4.460 2.180 1.00 96.38 205 ARG A C 1
ATOM 1621 O O . ARG A 1 205 ? 12.064 3.855 2.364 1.00 96.38 205 ARG A O 1
ATOM 1628 N N . ASN A 1 206 ? 10.091 4.620 3.128 1.00 96.75 206 ASN A N 1
ATOM 1629 C CA . ASN A 1 206 ? 10.182 4.024 4.454 1.00 96.75 206 ASN A CA 1
ATOM 1630 C C . ASN A 1 206 ? 9.280 2.778 4.531 1.00 96.75 206 ASN A C 1
ATOM 1632 O O . ASN A 1 206 ? 8.057 2.893 4.488 1.00 96.75 206 ASN A O 1
ATOM 1636 N N . VAL A 1 207 ? 9.888 1.592 4.635 1.00 95.75 207 VAL A N 1
ATOM 1637 C CA . VAL A 1 207 ? 9.165 0.307 4.711 1.00 95.75 207 VAL A CA 1
ATOM 1638 C C . VAL A 1 207 ? 8.431 0.144 6.045 1.00 95.75 207 VAL A C 1
ATOM 1640 O O . VAL A 1 207 ? 7.341 -0.422 6.074 1.00 95.75 207 VAL A O 1
ATOM 1643 N N . ASP A 1 208 ? 8.970 0.699 7.130 1.00 96.69 208 ASP A N 1
ATOM 1644 C CA . ASP A 1 208 ? 8.326 0.633 8.444 1.00 96.69 208 ASP A CA 1
ATOM 1645 C C . ASP A 1 208 ? 7.033 1.458 8.448 1.00 96.69 208 ASP A C 1
ATOM 1647 O O . ASP A 1 208 ? 6.014 1.023 8.980 1.00 96.69 208 ASP A O 1
ATOM 1651 N N . GLU A 1 209 ? 7.041 2.615 7.776 1.00 98.19 209 GLU A N 1
ATOM 1652 C CA . GLU A 1 209 ? 5.833 3.425 7.589 1.00 98.19 209 GLU A CA 1
ATOM 1653 C C . GLU A 1 209 ? 4.781 2.679 6.766 1.00 98.19 209 GLU A C 1
ATOM 1655 O O . GLU A 1 209 ? 3.598 2.728 7.096 1.00 98.19 209 GLU A O 1
ATOM 1660 N N . LEU A 1 210 ? 5.200 1.943 5.733 1.00 98.00 210 LEU A N 1
ATOM 1661 C CA . LEU A 1 210 ? 4.292 1.122 4.939 1.00 98.00 210 LEU A CA 1
ATOM 1662 C C . LEU A 1 210 ? 3.618 0.030 5.787 1.00 98.00 210 LEU A C 1
ATOM 1664 O O . LEU A 1 210 ? 2.400 -0.130 5.724 1.00 98.00 210 LEU A O 1
ATOM 1668 N N . LEU A 1 211 ? 4.385 -0.701 6.600 1.00 98.44 211 LEU A N 1
ATOM 1669 C CA . LEU A 1 211 ? 3.830 -1.707 7.512 1.00 98.44 211 LEU A CA 1
ATOM 1670 C C . LEU A 1 211 ? 2.877 -1.067 8.534 1.00 98.44 211 LEU A C 1
ATOM 1672 O O . LEU A 1 211 ? 1.773 -1.568 8.745 1.00 98.44 211 LEU A O 1
ATOM 1676 N N . ARG A 1 212 ? 3.254 0.088 9.097 1.00 98.69 212 ARG A N 1
ATOM 1677 C CA . ARG A 1 212 ? 2.442 0.838 10.066 1.00 98.69 212 ARG A CA 1
ATOM 1678 C C . ARG A 1 212 ? 1.099 1.282 9.483 1.00 98.69 212 ARG A C 1
ATOM 1680 O O . ARG A 1 212 ? 0.071 1.163 10.152 1.00 98.69 212 ARG A O 1
ATOM 1687 N N . VAL A 1 213 ? 1.071 1.786 8.246 1.00 98.56 213 VAL A N 1
ATOM 1688 C CA . VAL A 1 213 ? -0.196 2.191 7.611 1.00 98.56 213 VAL A CA 1
ATOM 1689 C C . VAL A 1 213 ? -1.054 0.995 7.214 1.00 98.56 213 VAL A C 1
ATOM 1691 O O . VAL A 1 213 ? -2.273 1.093 7.305 1.00 98.56 213 VAL A O 1
ATOM 1694 N N . ILE A 1 214 ? -0.460 -0.142 6.837 1.00 98.69 214 ILE A N 1
ATOM 1695 C CA . ILE A 1 214 ? -1.214 -1.385 6.609 1.00 98.69 214 ILE A CA 1
ATOM 1696 C C . ILE A 1 214 ? -1.895 -1.828 7.907 1.00 98.69 214 ILE A C 1
ATOM 1698 O O . ILE A 1 214 ? -3.087 -2.132 7.887 1.00 98.69 214 ILE A O 1
ATOM 1702 N N . ASP A 1 215 ? -1.179 -1.800 9.035 1.00 98.56 215 ASP A N 1
ATOM 1703 C CA . ASP A 1 215 ? -1.750 -2.128 10.346 1.00 98.56 215 ASP A CA 1
ATOM 1704 C C . ASP A 1 215 ? -2.921 -1.204 10.699 1.00 98.56 215 ASP A C 1
ATOM 1706 O O . ASP A 1 215 ? -3.967 -1.675 11.145 1.00 98.56 215 ASP A O 1
ATOM 1710 N N . SER A 1 216 ? -2.780 0.099 10.439 1.00 98.69 216 SER A N 1
ATOM 1711 C CA . SER A 1 216 ? -3.847 1.089 10.632 1.00 98.69 216 SER A CA 1
ATOM 1712 C C . SER A 1 216 ? -5.077 0.804 9.758 1.00 98.69 216 SER A C 1
ATOM 1714 O O . SER A 1 216 ? -6.199 0.744 10.270 1.00 98.69 216 SER A O 1
ATOM 1716 N N . LEU A 1 217 ? -4.881 0.571 8.455 1.00 98.50 217 LEU A N 1
ATOM 1717 C CA . LEU A 1 217 ? -5.962 0.302 7.500 1.00 98.50 217 LEU A CA 1
ATOM 1718 C C . LEU A 1 217 ? -6.724 -0.978 7.858 1.00 98.50 217 LEU A C 1
ATOM 1720 O O . LEU A 1 217 ? -7.953 -0.977 7.923 1.00 98.50 217 LEU A O 1
ATOM 1724 N N . GLN A 1 218 ? -6.000 -2.061 8.138 1.00 98.31 218 GLN A N 1
ATOM 1725 C CA . GLN A 1 218 ? -6.609 -3.338 8.502 1.00 98.31 218 GLN A CA 1
ATOM 1726 C C . GLN A 1 218 ? -7.286 -3.288 9.872 1.00 98.31 218 GLN A C 1
ATOM 1728 O O . GLN A 1 218 ? -8.308 -3.945 10.072 1.00 98.31 218 GLN A O 1
ATOM 1733 N N . LEU A 1 219 ? -6.749 -2.514 10.820 1.00 97.88 219 LEU A N 1
ATOM 1734 C CA . LEU A 1 219 ? -7.402 -2.294 12.106 1.00 97.88 219 LEU A CA 1
ATOM 1735 C C . LEU A 1 219 ? -8.739 -1.570 11.929 1.00 97.88 219 LEU A C 1
ATOM 1737 O O . LEU A 1 219 ? -9.743 -2.018 12.482 1.00 97.88 219 LEU A O 1
ATOM 1741 N N . HIS A 1 220 ? -8.773 -0.502 11.130 1.00 96.50 220 HIS A N 1
ATOM 1742 C CA . HIS A 1 220 ? -10.014 0.216 10.844 1.00 96.50 220 HIS A CA 1
ATOM 1743 C C . HIS A 1 220 ? -11.049 -0.676 10.141 1.00 96.50 220 HIS A C 1
ATOM 1745 O O . HIS A 1 220 ? -12.231 -0.626 10.474 1.00 96.50 220 HIS A O 1
ATOM 1751 N N . ASP A 1 221 ? -10.622 -1.548 9.225 1.00 96.12 221 ASP A N 1
ATOM 1752 C CA . ASP A 1 221 ? -11.537 -2.476 8.551 1.00 96.12 221 ASP A CA 1
ATOM 1753 C C . ASP A 1 221 ? -12.186 -3.482 9.510 1.00 96.12 221 ASP A C 1
ATOM 1755 O O . ASP A 1 221 ? -13.360 -3.820 9.334 1.00 96.12 221 ASP A O 1
ATOM 1759 N N . ARG A 1 222 ? -11.452 -3.923 10.542 1.00 95.62 222 ARG A N 1
ATOM 1760 C CA . ARG A 1 222 ? -11.981 -4.791 11.608 1.00 95.62 222 ARG A CA 1
ATOM 1761 C C . ARG A 1 222 ? -12.870 -4.035 12.594 1.00 95.62 222 ARG A C 1
ATOM 1763 O O . ARG A 1 222 ? -13.882 -4.579 13.027 1.00 95.62 222 ARG A O 1
ATOM 1770 N N . LEU A 1 223 ? -12.511 -2.799 12.940 1.00 95.38 223 LEU A N 1
ATOM 1771 C CA . LEU A 1 223 ? -13.219 -1.976 13.920 1.00 95.38 223 LEU A CA 1
ATOM 1772 C C . LEU A 1 223 ? -13.495 -0.576 13.357 1.00 95.38 223 LEU A C 1
ATOM 1774 O O . LEU A 1 223 ? -12.813 0.396 13.667 1.00 95.38 223 LEU A O 1
ATOM 1778 N N . LYS A 1 224 ? -14.556 -0.450 12.556 1.00 95.69 224 LYS A N 1
ATOM 1779 C CA . LYS A 1 224 ? -14.883 0.776 11.795 1.00 95.69 224 LYS A CA 1
ATOM 1780 C C . LYS A 1 224 ? -15.236 2.005 12.640 1.00 95.69 224 LYS A C 1
ATOM 1782 O O . LYS A 1 224 ? -15.434 3.088 12.099 1.00 95.69 224 LYS A O 1
ATOM 1787 N N . VAL A 1 225 ? -15.338 1.843 13.956 1.00 96.62 225 VAL A N 1
ATOM 1788 C CA . VAL A 1 225 ? -15.665 2.904 14.919 1.00 96.62 225 VAL A CA 1
ATOM 1789 C C . VAL A 1 225 ? -14.433 3.640 15.452 1.00 96.62 225 VAL A C 1
ATOM 1791 O O . VAL A 1 225 ? -14.586 4.566 16.248 1.00 96.62 225 VAL A O 1
ATOM 1794 N N . ILE A 1 226 ? -13.224 3.260 15.027 1.00 96.75 226 ILE A N 1
ATOM 1795 C CA . ILE A 1 226 ? -11.969 3.884 15.468 1.00 96.75 226 ILE A CA 1
ATOM 1796 C C . ILE A 1 226 ? -11.192 4.533 14.319 1.00 96.75 226 ILE A C 1
ATOM 1798 O O . ILE A 1 226 ? -11.385 4.214 13.148 1.00 96.75 226 ILE A O 1
ATOM 1802 N N . ALA A 1 227 ? -10.257 5.409 14.670 1.00 97.94 227 ALA A N 1
ATOM 1803 C CA . ALA A 1 227 ? -9.204 5.917 13.802 1.00 97.94 227 ALA A CA 1
ATOM 1804 C C . ALA A 1 227 ? -7.864 5.938 14.552 1.00 97.94 227 ALA A C 1
ATOM 1806 O O . ALA A 1 227 ? -7.810 6.229 15.747 1.00 97.94 227 ALA A O 1
ATOM 1807 N N . THR A 1 228 ? -6.762 5.667 13.859 1.00 98.38 228 THR A N 1
ATOM 1808 C CA . THR A 1 228 ? -5.416 5.773 14.441 1.00 98.38 228 THR A CA 1
ATOM 1809 C C . THR A 1 228 ? -4.953 7.238 14.448 1.00 98.38 228 THR A C 1
ATOM 1811 O O . THR A 1 228 ? -5.013 7.874 13.391 1.00 98.38 228 THR A O 1
ATOM 1814 N N . PRO A 1 229 ? -4.499 7.802 15.584 1.00 98.00 229 PRO A N 1
ATOM 1815 C CA . PRO A 1 229 ? -4.036 9.189 15.657 1.00 98.00 229 PRO A CA 1
ATOM 1816 C C . PRO A 1 229 ? -2.694 9.415 14.935 1.00 98.00 229 PRO A C 1
ATOM 1818 O O . PRO A 1 229 ? -2.062 8.492 14.419 1.00 98.00 229 PRO A O 1
ATOM 1821 N N . ALA A 1 230 ? -2.244 10.673 14.905 1.00 97.81 230 ALA A N 1
ATOM 1822 C CA . ALA A 1 230 ? -0.931 11.030 14.374 1.00 97.81 230 ALA A CA 1
ATOM 1823 C C . ALA A 1 230 ? 0.192 10.278 15.110 1.00 97.81 230 ALA A C 1
ATOM 1825 O O . ALA A 1 230 ? 0.165 10.174 16.335 1.00 97.81 230 ALA A O 1
ATOM 1826 N N . ASN A 1 231 ? 1.181 9.792 14.353 1.00 97.12 231 ASN A N 1
ATOM 1827 C CA . ASN A 1 231 ? 2.323 9.006 14.841 1.00 97.12 231 ASN A CA 1
ATOM 1828 C C . ASN A 1 231 ? 1.962 7.693 15.558 1.00 97.12 231 ASN A C 1
ATOM 1830 O O . ASN A 1 231 ? 2.819 7.117 16.218 1.00 97.12 231 ASN A O 1
ATOM 1834 N N . TRP A 1 232 ? 0.723 7.214 15.425 1.00 98.50 232 TRP A N 1
ATOM 1835 C CA . TRP A 1 232 ? 0.284 5.958 16.029 1.00 98.50 232 TRP A CA 1
ATOM 1836 C C . TRP A 1 232 ? 1.134 4.774 15.567 1.00 98.50 232 TRP A C 1
ATOM 1838 O O . TRP A 1 232 ? 1.320 4.593 14.358 1.00 98.50 232 TRP A O 1
ATOM 1848 N N . VAL A 1 233 ? 1.553 3.934 16.511 1.00 97.50 233 VAL A N 1
ATOM 1849 C CA . VAL A 1 233 ? 2.089 2.592 16.252 1.00 97.50 233 VAL A CA 1
ATOM 1850 C C . VAL A 1 233 ? 1.213 1.516 16.913 1.00 97.50 233 VAL A C 1
ATOM 1852 O O . VAL A 1 233 ? 0.487 1.815 17.865 1.00 97.50 233 VAL A O 1
ATOM 1855 N N . PRO A 1 234 ? 1.246 0.254 16.439 1.00 96.62 234 PRO A N 1
ATOM 1856 C CA . PRO A 1 234 ? 0.483 -0.830 17.054 1.00 96.62 234 PRO A CA 1
ATOM 1857 C C . PRO A 1 234 ? 0.700 -0.924 18.572 1.00 96.62 234 PRO A C 1
ATOM 1859 O O . PRO A 1 234 ? 1.834 -0.990 19.042 1.00 96.62 234 PRO A O 1
ATOM 1862 N N . GLY A 1 235 ? -0.398 -0.943 19.331 1.00 95.94 235 GLY A N 1
ATOM 1863 C CA . GLY A 1 235 ? -0.395 -0.931 20.799 1.00 95.94 235 GLY A CA 1
ATOM 1864 C C . GLY A 1 235 ? -0.695 0.438 21.420 1.00 95.94 235 GLY A C 1
ATOM 1865 O O . GLY A 1 235 ? -1.152 0.492 22.563 1.00 95.94 235 GLY A O 1
ATOM 1866 N N . ASP A 1 236 ? -0.533 1.534 20.674 1.00 97.81 236 ASP A N 1
ATOM 1867 C CA . ASP A 1 236 ? -0.914 2.872 21.135 1.00 97.81 236 ASP A CA 1
ATOM 1868 C C . ASP A 1 236 ? -2.433 3.045 21.207 1.00 97.81 236 ASP A C 1
ATOM 1870 O O . ASP A 1 236 ? -3.201 2.304 20.587 1.00 97.81 236 ASP A O 1
ATOM 1874 N N . LYS A 1 237 ? -2.874 4.088 21.920 1.00 97.62 237 LYS A N 1
ATOM 1875 C CA . LYS A 1 237 ? -4.279 4.506 21.943 1.00 97.62 237 LYS A CA 1
ATOM 1876 C C . LYS A 1 237 ? -4.784 4.833 20.538 1.00 97.62 237 LYS A C 1
ATOM 1878 O O . LYS A 1 237 ? -4.141 5.569 19.791 1.00 97.62 237 LYS A O 1
ATOM 1883 N N . VAL A 1 238 ? -5.986 4.361 20.227 1.00 98.06 238 VAL A N 1
ATOM 1884 C CA . VAL A 1 238 ? -6.754 4.785 19.050 1.00 98.06 238 VAL A CA 1
ATOM 1885 C C . VAL A 1 238 ? -7.817 5.798 19.452 1.00 98.06 238 VAL A C 1
ATOM 1887 O O . VAL A 1 238 ? -8.189 5.893 20.622 1.00 98.06 238 VAL A O 1
ATOM 1890 N N . MET A 1 239 ? -8.301 6.558 18.477 1.00 97.88 239 MET A N 1
ATOM 1891 C CA . MET A 1 239 ? -9.393 7.513 18.627 1.00 97.88 239 MET A CA 1
ATOM 1892 C C . MET A 1 239 ? -10.716 6.827 18.305 1.00 97.88 239 MET A C 1
ATOM 1894 O O . MET A 1 239 ? -10.804 6.132 17.299 1.00 97.88 239 MET A O 1
ATOM 1898 N N . ILE A 1 240 ? -11.762 7.064 19.087 1.00 97.31 240 ILE A N 1
ATOM 1899 C CA . ILE A 1 240 ? -13.126 6.650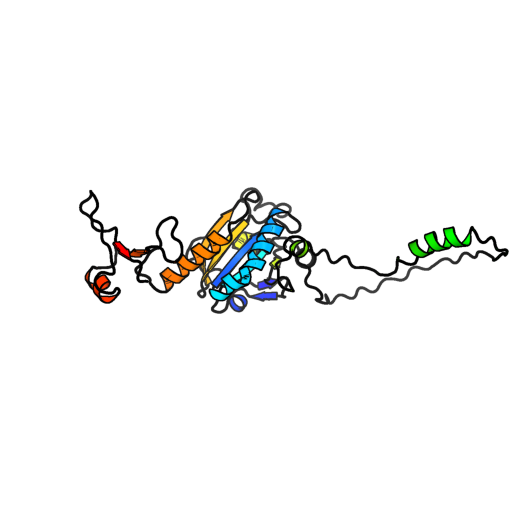 18.736 1.00 97.31 240 ILE A CA 1
ATOM 1900 C C . ILE A 1 240 ? -13.748 7.745 17.870 1.00 97.31 240 ILE A C 1
ATOM 1902 O O . ILE A 1 240 ? -13.696 8.928 18.222 1.00 97.31 240 ILE A O 1
ATOM 1906 N N . LEU A 1 241 ? -14.336 7.365 16.734 1.00 96.56 241 LEU A N 1
ATOM 1907 C CA . LEU A 1 241 ? -14.907 8.314 15.783 1.00 96.56 241 LEU A CA 1
ATOM 1908 C C . LEU A 1 241 ? -16.000 9.167 16.444 1.00 96.56 241 LEU A C 1
ATOM 1910 O O . LEU A 1 241 ? -16.797 8.635 17.217 1.00 96.56 241 LEU A O 1
ATOM 1914 N N . PRO A 1 242 ? -16.110 10.471 16.128 1.00 94.19 242 PRO A N 1
ATOM 1915 C CA . PRO A 1 242 ? -17.119 11.353 16.726 1.00 94.19 242 PRO A CA 1
ATOM 1916 C C . PRO A 1 242 ? -18.571 10.928 16.468 1.00 94.19 242 PRO A C 1
ATOM 1918 O O . PRO A 1 242 ? -19.465 11.346 17.192 1.00 94.19 242 PRO A O 1
ATOM 1921 N N . THR A 1 243 ? -18.806 10.116 15.435 1.00 94.50 243 THR A N 1
ATOM 1922 C CA . THR A 1 243 ? -20.129 9.603 15.051 1.00 94.50 243 THR A CA 1
ATOM 1923 C C . THR A 1 243 ? -20.645 8.492 15.961 1.00 94.50 243 THR A C 1
ATOM 1925 O O . THR A 1 243 ? -21.828 8.177 15.899 1.00 94.50 243 THR A O 1
ATOM 1928 N N . VAL A 1 244 ? -19.778 7.888 16.775 1.00 95.00 244 VAL A N 1
ATOM 1929 C CA . VAL A 1 244 ? -20.141 6.802 17.693 1.00 95.00 244 VAL A CA 1
ATOM 1930 C C . VAL A 1 244 ? -20.832 7.404 18.913 1.00 95.00 244 VAL A C 1
ATOM 1932 O O . VAL A 1 244 ? -20.289 8.337 19.513 1.00 95.00 244 VAL A O 1
ATOM 1935 N N . THR A 1 245 ? -22.012 6.914 19.281 1.00 93.94 245 THR A N 1
ATOM 1936 C CA . THR A 1 245 ? -22.738 7.409 20.463 1.00 93.94 245 THR A CA 1
ATOM 1937 C C . THR A 1 245 ? -22.197 6.787 21.751 1.00 93.94 245 THR A C 1
ATOM 1939 O O . THR A 1 245 ? -21.456 5.803 21.714 1.00 93.94 245 THR A O 1
ATOM 1942 N N . ASP A 1 246 ? -22.547 7.359 22.901 1.00 91.25 246 ASP A N 1
ATOM 1943 C CA . ASP A 1 246 ? -22.090 6.835 24.192 1.00 91.25 246 ASP A CA 1
ATOM 1944 C C . ASP A 1 246 ? -22.715 5.462 24.497 1.00 91.25 246 ASP A C 1
ATOM 1946 O O . ASP A 1 246 ? -22.053 4.604 25.079 1.00 91.25 246 ASP A O 1
ATOM 1950 N N . GLU A 1 247 ? -23.937 5.202 24.020 1.00 93.19 247 GLU A N 1
ATOM 1951 C CA . GLU A 1 247 ? -24.573 3.881 24.096 1.00 93.19 247 GLU A CA 1
ATOM 1952 C C . GLU A 1 247 ? -23.783 2.844 23.287 1.00 93.19 247 GLU A C 1
ATOM 1954 O O . GLU A 1 247 ? -23.456 1.775 23.794 1.00 93.19 247 GLU A O 1
ATOM 1959 N N . GLN A 1 248 ? -23.387 3.184 22.055 1.00 94.25 248 GLN A N 1
ATOM 1960 C CA . GLN A 1 248 ? -22.561 2.298 21.228 1.00 94.25 248 GLN A CA 1
ATOM 1961 C C . GLN A 1 248 ? -21.193 2.038 21.862 1.00 94.25 248 GLN A C 1
ATOM 1963 O O . GLN A 1 248 ? -20.657 0.940 21.743 1.00 94.25 248 GLN A O 1
ATOM 1968 N N . ILE A 1 249 ? -20.613 3.027 22.548 1.00 93.00 249 ILE A N 1
ATOM 1969 C CA . ILE A 1 249 ? -19.354 2.839 23.276 1.00 93.00 249 ILE A CA 1
ATOM 1970 C C . ILE A 1 249 ? -19.512 1.783 24.374 1.00 93.00 249 ILE A C 1
ATOM 1972 O O . ILE A 1 249 ? -18.639 0.928 24.502 1.00 93.00 249 ILE A O 1
ATOM 1976 N N . GLN A 1 250 ? -20.610 1.822 25.132 1.00 91.44 250 GLN A N 1
ATOM 1977 C CA . GLN A 1 250 ? -20.882 0.858 26.205 1.00 91.44 250 GLN A CA 1
ATOM 1978 C C . GLN A 1 250 ? -21.101 -0.568 25.679 1.00 91.44 250 GLN A C 1
ATOM 1980 O O . GLN A 1 250 ? -20.782 -1.529 26.374 1.00 91.44 250 GLN A O 1
ATOM 1985 N N . GLU A 1 251 ? -21.620 -0.716 24.458 1.00 93.62 251 GLU A N 1
ATOM 1986 C CA . GLU A 1 251 ? -21.793 -2.020 23.806 1.00 93.62 251 GLU A CA 1
ATOM 1987 C C . GLU A 1 251 ? -20.486 -2.567 23.213 1.00 93.62 251 GLU A C 1
ATOM 1989 O O . GLU A 1 251 ? -20.245 -3.775 23.237 1.00 93.62 251 GLU A O 1
ATOM 1994 N N . LEU A 1 252 ? -19.648 -1.689 22.653 1.00 93.19 252 LEU A N 1
ATOM 1995 C CA . LEU A 1 252 ? -18.461 -2.075 21.884 1.00 93.19 252 LEU A CA 1
ATOM 1996 C C . LEU A 1 252 ? -17.202 -2.227 22.737 1.00 93.19 252 LEU A C 1
ATOM 1998 O O . LEU A 1 252 ? -16.307 -2.988 22.366 1.00 93.19 252 LEU A O 1
ATOM 2002 N N . PHE A 1 253 ? -17.108 -1.505 23.853 1.00 94.44 253 PHE A N 1
ATOM 2003 C CA . PHE A 1 253 ? -15.913 -1.467 24.689 1.00 94.44 253 PHE A CA 1
ATOM 2004 C C . PHE A 1 253 ? -16.239 -1.853 26.136 1.00 94.44 253 PHE A C 1
ATOM 2006 O O . PHE A 1 253 ? -17.292 -1.475 26.649 1.00 94.44 253 PHE A O 1
ATOM 2013 N N . PRO A 1 254 ? -15.335 -2.567 26.835 1.00 93.38 254 PRO A N 1
ATOM 2014 C CA . PRO A 1 254 ? -15.523 -2.878 28.248 1.00 93.38 254 PRO A CA 1
ATOM 2015 C C . PRO A 1 254 ? -15.724 -1.621 29.101 1.00 93.38 254 PRO A C 1
ATOM 2017 O O . PRO A 1 254 ? -15.173 -0.557 28.805 1.00 93.38 254 PRO A O 1
ATOM 2020 N N . GLU A 1 255 ? -16.453 -1.758 30.207 1.00 90.31 255 GLU A N 1
ATOM 2021 C CA . GLU A 1 255 ? -16.647 -0.658 31.151 1.00 90.31 255 GLU A CA 1
ATOM 2022 C C . GLU A 1 255 ? -15.293 -0.096 31.625 1.00 90.31 255 GLU A C 1
ATOM 2024 O O . GLU A 1 255 ? -14.377 -0.838 31.988 1.00 90.31 255 GLU A O 1
ATOM 2029 N N . GLY A 1 256 ? -15.143 1.231 31.565 1.00 89.00 256 GLY A N 1
ATOM 2030 C CA . GLY A 1 256 ? -13.901 1.924 31.920 1.00 89.00 256 GLY A CA 1
ATOM 2031 C C . GLY A 1 256 ? -12.765 1.818 30.892 1.00 89.00 256 GLY A C 1
ATOM 2032 O O . GLY A 1 256 ? -11.668 2.299 31.163 1.00 89.00 256 GLY A O 1
ATOM 2033 N N . ALA A 1 257 ? -12.986 1.224 29.714 1.00 92.88 257 ALA A N 1
ATOM 2034 C CA . ALA A 1 257 ? -11.955 1.094 28.677 1.00 92.88 257 ALA A CA 1
ATOM 2035 C C . ALA A 1 257 ? -11.747 2.351 27.813 1.00 92.88 257 ALA A C 1
ATOM 2037 O O . ALA A 1 257 ? -10.817 2.378 26.999 1.00 92.88 257 AL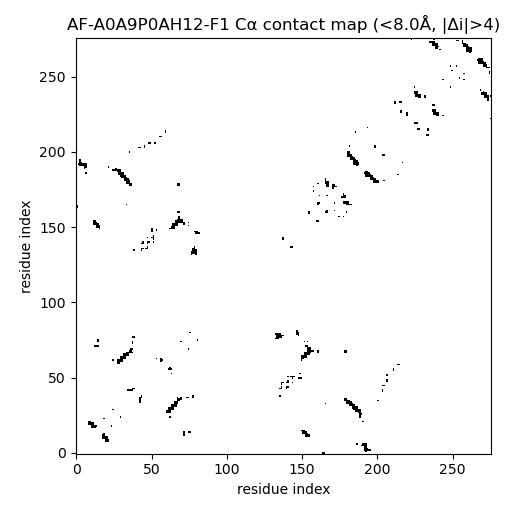A A O 1
ATOM 2038 N N . VAL A 1 258 ? -12.615 3.358 27.939 1.00 95.56 258 VAL A N 1
ATOM 2039 C CA . VAL A 1 258 ? -12.603 4.566 27.106 1.00 95.56 258 VAL A CA 1
ATOM 2040 C C . VAL A 1 258 ? -12.299 5.798 27.946 1.00 95.56 258 VAL A C 1
ATOM 2042 O O . VAL A 1 258 ? -13.056 6.154 28.846 1.00 95.56 258 VAL A O 1
ATOM 2045 N N . ASP A 1 259 ? -11.225 6.494 27.583 1.00 94.81 259 ASP A N 1
ATOM 2046 C CA . ASP A 1 259 ? -10.882 7.797 28.141 1.00 94.81 259 ASP A CA 1
ATOM 2047 C C . ASP A 1 259 ? -11.509 8.898 27.287 1.00 94.81 259 ASP A C 1
ATOM 2049 O O . ASP A 1 259 ? -11.288 8.947 26.073 1.00 94.81 259 ASP A O 1
ATOM 2053 N N . SER A 1 260 ? -12.241 9.812 27.919 1.00 93.50 260 SER A N 1
ATOM 2054 C CA . SER A 1 260 ? -12.881 10.945 27.247 1.00 93.50 260 SER A CA 1
ATOM 2055 C C . SER A 1 260 ? -12.376 12.269 27.815 1.00 93.50 260 SER A C 1
ATOM 2057 O O . SER A 1 260 ? -12.327 12.451 29.031 1.00 93.50 260 SER A O 1
ATOM 2059 N N . VAL A 1 261 ? -12.002 13.203 26.938 1.00 91.81 261 VAL A N 1
ATOM 2060 C CA . VAL A 1 261 ? -11.467 14.518 27.316 1.00 91.81 261 VAL A CA 1
ATOM 2061 C C . VAL A 1 261 ? -12.428 15.621 26.883 1.00 91.81 261 VAL A C 1
ATOM 2063 O O . VAL A 1 261 ? -12.760 15.755 25.702 1.00 91.81 261 VAL A O 1
ATOM 2066 N N . SER A 1 262 ? -12.840 16.449 27.847 1.00 92.94 262 SER A N 1
ATOM 2067 C CA . SER A 1 262 ? -13.566 17.688 27.565 1.00 92.94 262 SER A CA 1
ATOM 2068 C C . SER A 1 262 ? -12.595 18.755 27.069 1.00 92.94 262 SER A C 1
ATOM 2070 O O . SER A 1 262 ? -11.606 19.075 27.731 1.00 92.94 262 SER A O 1
ATOM 2072 N N . MET A 1 263 ? -12.871 19.300 25.889 1.00 94.38 263 MET A N 1
ATOM 2073 C CA . MET A 1 263 ? -12.037 20.327 25.274 1.00 94.38 263 MET A CA 1
ATOM 2074 C C . MET A 1 263 ? -12.476 21.729 25.722 1.00 94.38 263 MET A C 1
ATOM 2076 O O . MET A 1 263 ? -13.635 21.912 26.092 1.00 94.38 263 MET A O 1
ATOM 2080 N N . PRO A 1 264 ? -11.625 22.770 25.594 1.00 96.69 264 PRO A N 1
ATOM 2081 C CA . PRO A 1 264 ? -12.005 24.155 25.910 1.00 96.69 264 PRO A CA 1
ATOM 2082 C C . PRO A 1 264 ? -13.247 24.677 25.165 1.00 96.69 264 PRO A C 1
ATOM 2084 O O . PRO A 1 264 ? -13.856 25.655 25.578 1.00 96.69 264 PRO A O 1
ATOM 2087 N N . SER A 1 265 ? -13.644 24.016 24.074 1.00 94.56 265 SER A N 1
ATOM 2088 C CA . SER A 1 265 ? -14.887 24.285 23.342 1.00 94.56 265 SER A CA 1
ATOM 2089 C C . SER A 1 265 ? -16.157 23.762 24.031 1.00 94.56 265 SER A C 1
ATOM 2091 O O . SER A 1 265 ? -17.249 23.958 23.503 1.00 94.56 265 SER A O 1
ATOM 2093 N N . GLY A 1 266 ? -16.029 23.042 25.148 1.00 93.44 266 GLY A N 1
ATOM 2094 C CA . GLY A 1 266 ? -17.117 22.323 25.816 1.00 93.44 266 GLY A CA 1
ATOM 2095 C C . GLY A 1 266 ? -17.519 21.012 25.129 1.00 93.44 266 GLY A C 1
ATOM 2096 O O . GLY A 1 266 ? -18.428 20.335 25.599 1.00 93.44 266 GLY A O 1
ATOM 2097 N N . LYS A 1 267 ? -16.866 20.636 24.020 1.00 91.44 267 LYS A N 1
ATOM 2098 C CA . LYS A 1 267 ? -17.144 19.391 23.289 1.00 91.44 267 LYS A CA 1
ATOM 2099 C C . LYS A 1 267 ? -16.275 18.240 23.800 1.00 91.44 267 LYS A C 1
ATOM 2101 O O . LYS A 1 267 ? -15.077 18.417 24.013 1.00 91.44 267 LYS A O 1
ATOM 2106 N N . CYS A 1 268 ? -16.863 17.049 23.884 1.00 89.88 268 CYS A N 1
ATOM 2107 C CA . CYS A 1 268 ? -16.199 15.810 24.293 1.00 89.88 268 CYS A CA 1
ATOM 2108 C C . CYS A 1 268 ? -16.001 14.867 23.092 1.00 89.88 268 CYS A C 1
ATOM 2110 O O . CYS A 1 268 ? -16.655 13.838 22.970 1.00 89.88 268 CYS A O 1
ATOM 2112 N N . TYR A 1 269 ? -15.155 15.263 22.137 1.00 91.81 269 TYR A N 1
ATOM 2113 C CA . TYR A 1 269 ? -14.911 14.472 20.917 1.00 91.81 269 TYR A CA 1
ATOM 2114 C C . TYR A 1 269 ? -13.567 13.736 20.930 1.00 91.81 269 TYR A C 1
ATOM 2116 O O . TYR A 1 269 ? -13.327 12.871 20.091 1.00 91.81 269 TYR A O 1
ATOM 2124 N N . VAL A 1 270 ? -12.681 14.073 21.871 1.00 95.75 270 VAL A N 1
ATOM 2125 C CA . VAL A 1 270 ? -11.408 13.378 22.072 1.00 95.75 270 VAL A CA 1
ATOM 2126 C C . VAL A 1 270 ? -11.686 12.188 22.979 1.00 95.75 270 VAL A C 1
ATOM 2128 O O . VAL A 1 270 ? -11.671 12.301 24.203 1.00 95.75 270 VAL A O 1
ATOM 2131 N N . ARG A 1 271 ? -12.007 11.060 22.346 1.00 96.38 271 ARG A N 1
ATOM 2132 C CA . ARG A 1 271 ? -12.302 9.781 22.996 1.00 96.38 271 ARG A CA 1
ATOM 2133 C C . ARG A 1 271 ? -11.275 8.761 22.543 1.00 96.38 271 ARG A C 1
ATOM 2135 O O . ARG A 1 271 ? -11.035 8.647 21.341 1.00 96.38 271 ARG A O 1
ATOM 2142 N N . THR A 1 272 ? -10.652 8.055 23.479 1.00 97.19 272 THR A N 1
ATOM 2143 C CA . THR A 1 272 ? -9.527 7.158 23.189 1.00 97.19 272 THR A CA 1
ATOM 2144 C C . THR A 1 272 ? -9.631 5.830 23.914 1.00 97.19 272 THR A C 1
ATOM 2146 O O . THR A 1 272 ? -10.224 5.755 24.986 1.00 97.19 272 THR A O 1
ATOM 2149 N N . THR A 1 273 ? -9.032 4.783 23.349 1.00 96.56 273 THR A N 1
ATOM 2150 C CA . THR A 1 273 ? -8.950 3.467 23.994 1.00 96.56 273 THR A CA 1
ATOM 2151 C C . THR A 1 273 ? -7.705 2.694 23.555 1.00 96.56 273 THR A C 1
ATOM 2153 O O . THR A 1 273 ? -7.193 2.899 22.455 1.00 96.56 273 THR A O 1
ATOM 2156 N N . THR A 1 274 ? -7.212 1.801 24.415 1.00 95.62 274 THR A N 1
ATOM 2157 C CA . THR A 1 274 ? -6.209 0.767 24.084 1.00 95.62 274 THR A CA 1
ATOM 2158 C C . THR A 1 274 ? -6.826 -0.629 23.948 1.00 95.62 274 THR A C 1
ATOM 2160 O O . THR A 1 274 ? -6.103 -1.606 23.769 1.00 95.62 274 THR A O 1
ATOM 2163 N N . LYS A 1 275 ? -8.152 -0.753 24.090 1.00 92.25 275 LYS A N 1
ATOM 2164 C CA . LYS A 1 275 ? -8.886 -2.024 24.074 1.00 92.25 275 LYS A CA 1
ATOM 2165 C C . LYS A 1 275 ? -9.595 -2.197 22.730 1.00 92.25 275 LYS A C 1
ATOM 2167 O O . LYS A 1 275 ? -10.810 -2.049 22.654 1.00 92.25 275 LYS A O 1
ATOM 2172 N N . TYR A 1 276 ? -8.814 -2.457 21.686 1.00 88.25 276 TYR A N 1
ATOM 2173 C CA . TYR A 1 276 ? -9.267 -2.675 20.308 1.00 88.25 276 TYR A CA 1
ATOM 2174 C C . TYR A 1 276 ? -8.684 -3.959 19.717 1.00 88.25 276 TYR A C 1
ATOM 2176 O O . TYR A 1 276 ? -7.699 -4.478 20.292 1.00 88.25 276 TYR A O 1
#

Secondary structure (DSSP, 8-state):
--TTPBPPP-EEEETTEEEEHHHHHTTSEEEEEE-S-TT-HHHHHHHHHHHHTHHHHHTTTEEEEEEESS-HHHHHHHHT-S--------PPPP-PPPP----------TTHHHHHHHHHHHHTT-S--------HHHHH-TTS-SS--S-EEE-TT-HHHHHTT-B-TTTTT-TTT--B-EEEEEE-TTSBEEEEEEE-TTS---HHHHHHHHHHHHHHHH-TTEE--TT--TTSPEEEPTTS-HHHHHHHS-TT-EEEE--TTS---EEEES--

Radius of gyration: 28.53 Å; Cα contacts (8 Å, |Δi|>4): 400; chains: 1; bounding box: 90×54×74 Å

InterPro domains:
  IPR000866 Alkyl hydroperoxide reductase subunit C/ Thiol specific antioxidant [PF00578] (7-83)
  IPR013766 Thioredoxin domain [PS51352] (1-219)
  IPR019479 Peroxiredoxin, C-terminal [PF10417] (216-253)
  IPR024706 Peroxiredoxin, AhpC-type [PIRSF000239] (4-255)
  IPR036249 Thioredoxin-like superfamily [SSF52833] (3-82)
  IPR036249 Thioredoxin-like superfamily [SSF52833] (135-266)

Mean predicted aligned error: 11.42 Å

pLDDT: mean 81.62, std 23.26, range [29.02, 98.81]